Protein AF-A0A950Q880-F1 (afdb_monomer)

Structure (mmCIF, N/CA/C/O backbone):
data_AF-A0A950Q880-F1
#
_entry.id   AF-A0A950Q880-F1
#
loop_
_atom_site.group_PDB
_atom_site.id
_atom_site.type_symbol
_atom_site.label_atom_id
_atom_site.label_alt_id
_atom_site.label_comp_id
_atom_site.label_asym_id
_atom_site.label_entity_id
_atom_site.label_seq_id
_atom_site.pdbx_PDB_ins_code
_atom_site.Cartn_x
_atom_site.Cartn_y
_atom_site.Cartn_z
_atom_site.occupancy
_atom_site.B_iso_or_equiv
_atom_site.auth_seq_id
_atom_site.auth_comp_id
_atom_site.auth_asym_id
_atom_site.auth_atom_id
_atom_site.pdbx_PDB_model_num
ATOM 1 N N . MET A 1 1 ? 54.925 39.807 -44.497 1.00 33.50 1 MET A N 1
ATOM 2 C CA . MET A 1 1 ? 54.570 38.412 -44.827 1.00 33.50 1 MET A CA 1
ATOM 3 C C . MET A 1 1 ? 54.823 37.558 -43.593 1.00 33.50 1 MET A C 1
ATOM 5 O O . MET A 1 1 ? 55.892 37.687 -43.022 1.00 33.50 1 MET A O 1
ATOM 9 N N . ALA A 1 2 ? 53.816 36.762 -43.219 1.00 29.98 2 ALA A N 1
ATOM 10 C CA . ALA A 1 2 ? 53.802 35.645 -42.264 1.00 29.98 2 ALA A CA 1
ATOM 11 C C . ALA A 1 2 ? 54.231 35.891 -40.798 1.00 29.98 2 ALA A C 1
ATOM 13 O O . ALA A 1 2 ? 55.405 35.929 -40.452 1.00 29.98 2 ALA A O 1
ATOM 14 N N . SER A 1 3 ? 53.202 35.963 -39.947 1.00 27.09 3 SER A N 1
ATOM 15 C CA . SER A 1 3 ? 53.227 35.809 -38.490 1.00 27.09 3 SER A CA 1
ATOM 16 C C . SER A 1 3 ? 53.484 34.343 -38.111 1.00 27.09 3 SER A C 1
ATOM 18 O O . SER A 1 3 ? 52.875 33.454 -38.706 1.00 27.09 3 SER A O 1
ATOM 20 N N . LEU A 1 4 ? 54.334 34.085 -37.113 1.00 29.44 4 LEU A N 1
ATOM 21 C CA . LEU A 1 4 ? 54.548 32.757 -36.531 1.00 29.44 4 LEU A CA 1
ATOM 22 C C . LEU A 1 4 ? 53.675 32.631 -35.271 1.00 29.44 4 LEU A C 1
ATOM 24 O O . LEU A 1 4 ? 53.984 33.216 -34.236 1.00 29.44 4 LEU A O 1
ATOM 28 N N . ALA A 1 5 ? 52.564 31.902 -35.369 1.00 30.88 5 ALA A N 1
ATOM 29 C CA . ALA A 1 5 ? 51.734 31.516 -34.231 1.00 30.88 5 ALA A CA 1
ATOM 30 C C . ALA A 1 5 ? 52.036 30.052 -33.878 1.00 30.88 5 ALA A C 1
ATOM 32 O O . ALA A 1 5 ? 51.783 29.161 -34.687 1.00 30.88 5 ALA A O 1
ATOM 33 N N . MET A 1 6 ? 52.580 29.796 -32.686 1.00 30.44 6 MET A N 1
ATOM 34 C CA . MET A 1 6 ? 52.598 28.451 -32.106 1.00 30.44 6 MET A CA 1
ATOM 35 C C . MET A 1 6 ? 51.262 28.208 -31.401 1.00 30.44 6 MET A C 1
ATOM 37 O O . MET A 1 6 ? 50.927 28.894 -30.437 1.00 30.44 6 MET A O 1
ATOM 41 N N . LEU A 1 7 ? 50.504 27.232 -31.902 1.00 30.09 7 LEU A N 1
ATOM 42 C CA . LEU A 1 7 ? 49.333 26.671 -31.235 1.00 30.09 7 LEU A CA 1
ATOM 43 C C . LEU A 1 7 ? 49.776 25.925 -29.969 1.00 30.09 7 LEU A C 1
ATOM 45 O O . LEU A 1 7 ? 50.486 24.925 -30.052 1.00 30.09 7 LEU A O 1
ATOM 49 N N . ALA A 1 8 ? 49.297 26.372 -28.811 1.00 30.77 8 ALA A N 1
ATOM 50 C CA . ALA A 1 8 ? 49.243 25.555 -27.609 1.00 30.77 8 ALA A CA 1
ATOM 51 C C . ALA A 1 8 ? 47.995 24.662 -27.688 1.00 30.77 8 ALA A C 1
ATOM 53 O O . ALA A 1 8 ? 46.866 25.146 -27.637 1.00 30.77 8 ALA A O 1
ATOM 54 N N . THR A 1 9 ? 48.188 23.354 -27.840 1.00 31.50 9 THR A N 1
ATOM 55 C CA . THR A 1 9 ? 47.128 22.352 -27.685 1.00 31.50 9 THR A CA 1
ATOM 56 C C . THR A 1 9 ? 46.803 22.181 -26.204 1.00 31.50 9 THR A C 1
ATOM 58 O O . THR A 1 9 ? 47.554 21.549 -25.464 1.00 31.50 9 THR A O 1
ATOM 61 N N . SER A 1 10 ? 45.679 22.743 -25.768 1.00 30.80 10 SER A N 1
ATOM 62 C CA . SER A 1 10 ? 45.059 22.462 -24.475 1.00 30.80 10 SER A CA 1
ATOM 63 C C . SER A 1 10 ? 44.334 21.114 -24.530 1.00 30.80 10 SER A C 1
ATOM 65 O O . SER A 1 10 ? 43.259 20.981 -25.110 1.00 30.80 10 SER A O 1
ATOM 67 N N . VAL A 1 11 ? 44.928 20.096 -23.906 1.00 30.02 11 VAL A N 1
ATOM 68 C CA . VAL A 1 11 ? 44.233 18.851 -23.562 1.00 30.02 11 VAL A CA 1
ATOM 69 C C . VAL A 1 11 ? 43.330 19.159 -22.370 1.00 30.02 11 VAL A C 1
ATOM 71 O O . VAL A 1 11 ? 43.801 19.290 -21.242 1.00 30.02 11 VAL A O 1
ATOM 74 N N . VAL A 1 12 ? 42.030 19.318 -22.615 1.00 30.94 12 VAL A N 1
ATOM 75 C CA . VAL A 1 12 ? 41.029 19.341 -21.545 1.00 30.94 12 VAL A CA 1
ATOM 76 C C . VAL A 1 12 ? 40.849 17.900 -21.080 1.00 30.94 12 VAL A C 1
ATOM 78 O O . VAL A 1 12 ? 40.135 17.115 -21.699 1.00 30.94 12 VAL A O 1
ATOM 81 N N . ALA A 1 13 ? 41.541 17.536 -20.004 1.00 29.88 13 ALA A N 1
ATOM 82 C CA . ALA A 1 13 ? 41.207 16.346 -19.243 1.00 29.88 13 ALA A CA 1
ATOM 83 C C . ALA A 1 13 ? 39.831 16.582 -18.602 1.00 29.88 13 ALA A C 1
ATOM 85 O O . ALA A 1 13 ? 39.717 17.333 -17.635 1.00 29.88 13 ALA A O 1
ATOM 86 N N . LEU A 1 14 ? 38.777 15.972 -19.157 1.00 29.91 14 LEU A N 1
ATOM 87 C CA . LEU A 1 14 ? 37.541 15.768 -18.409 1.00 29.91 14 LEU A CA 1
ATOM 88 C C . LEU A 1 14 ? 37.867 14.777 -17.290 1.00 29.91 14 LEU A C 1
ATOM 90 O O . LEU A 1 14 ? 37.898 13.565 -17.498 1.00 29.91 14 LEU A O 1
ATOM 94 N N . SER A 1 15 ? 38.144 15.302 -16.104 1.00 29.17 15 SER A N 1
ATOM 95 C CA . SER A 1 15 ? 38.065 14.545 -14.867 1.00 29.17 15 SER A CA 1
ATOM 96 C C . SER A 1 15 ? 36.625 14.060 -14.716 1.00 29.17 15 SER A C 1
ATOM 98 O O . SER A 1 15 ? 35.725 14.822 -14.367 1.00 29.17 15 SER A O 1
ATOM 100 N N . ALA A 1 16 ? 36.405 12.780 -15.016 1.00 31.59 16 ALA A N 1
ATOM 101 C CA . ALA A 1 16 ? 35.236 12.065 -14.542 1.00 31.59 16 ALA A CA 1
ATOM 102 C C . ALA A 1 16 ? 35.237 12.190 -13.016 1.00 31.59 16 ALA A C 1
ATOM 104 O O . ALA A 1 16 ? 36.111 11.651 -12.336 1.00 31.59 16 ALA A O 1
ATOM 105 N N . ILE A 1 17 ? 34.305 12.977 -12.487 1.00 29.73 17 ILE A N 1
ATOM 106 C CA . ILE A 1 17 ? 34.037 13.008 -11.058 1.00 29.73 17 ILE A CA 1
ATOM 107 C C . ILE A 1 17 ? 33.374 11.669 -10.761 1.00 29.73 17 ILE A C 1
ATOM 109 O O . ILE A 1 17 ? 32.177 11.485 -10.973 1.00 29.73 17 ILE A O 1
ATOM 113 N N . SER A 1 18 ? 34.187 10.711 -10.331 1.00 28.36 18 SER A N 1
ATOM 114 C CA . SER A 1 18 ? 33.731 9.516 -9.644 1.00 28.36 18 SER A CA 1
ATOM 115 C C . SER A 1 18 ? 32.987 9.986 -8.398 1.00 28.36 18 SER A C 1
ATOM 117 O O . SER A 1 18 ? 33.604 10.336 -7.394 1.00 28.36 18 SER A O 1
ATOM 119 N N . ALA A 1 19 ? 31.660 10.053 -8.467 1.00 29.59 19 ALA A N 1
ATOM 120 C CA . ALA A 1 19 ? 30.832 10.203 -7.284 1.00 29.59 19 ALA A CA 1
ATOM 121 C C . ALA A 1 19 ? 30.863 8.872 -6.518 1.00 29.59 19 ALA A C 1
ATOM 123 O O . ALA A 1 19 ? 29.940 8.070 -6.592 1.00 29.59 19 ALA A O 1
ATOM 124 N N . SER A 1 20 ? 31.959 8.612 -5.806 1.00 34.09 20 SER A N 1
ATOM 125 C CA . SER A 1 20 ? 31.961 7.670 -4.694 1.00 34.09 20 SER A CA 1
ATOM 126 C C . SER A 1 20 ? 31.327 8.382 -3.501 1.00 34.09 20 SER A C 1
ATOM 128 O O . SER A 1 20 ? 32.024 8.954 -2.661 1.00 34.09 20 SER A O 1
ATOM 130 N N . ALA A 1 21 ? 29.999 8.411 -3.469 1.00 28.50 21 ALA A N 1
ATOM 131 C CA . ALA A 1 21 ? 29.265 8.666 -2.245 1.00 28.50 21 ALA A CA 1
ATOM 132 C C . ALA A 1 21 ? 28.783 7.308 -1.740 1.00 28.50 21 ALA A C 1
ATOM 134 O O . ALA A 1 21 ? 27.802 6.761 -2.235 1.00 28.50 21 ALA A O 1
ATOM 135 N N . ASP A 1 22 ? 29.519 6.772 -0.772 1.00 28.23 22 ASP A N 1
ATOM 136 C CA . ASP A 1 22 ? 29.051 5.742 0.148 1.00 28.23 22 ASP A CA 1
ATOM 137 C C . ASP A 1 22 ? 27.930 6.363 1.005 1.00 28.23 22 ASP A C 1
ATOM 139 O O . ASP A 1 22 ? 28.123 6.788 2.143 1.00 28.23 22 ASP A O 1
ATOM 143 N N . GLN A 1 23 ? 26.767 6.577 0.386 1.00 32.53 23 GLN A N 1
ATOM 144 C CA . GLN A 1 23 ? 25.517 6.716 1.109 1.00 32.53 23 GLN A CA 1
ATOM 145 C C . GLN A 1 23 ? 25.030 5.292 1.315 1.00 32.53 23 GLN A C 1
ATOM 147 O O . GLN A 1 23 ? 24.684 4.621 0.346 1.00 32.53 23 GLN A O 1
ATOM 152 N N . SER A 1 24 ? 25.012 4.828 2.565 1.00 36.72 24 SER A N 1
ATOM 153 C CA . SER A 1 24 ? 24.262 3.629 2.931 1.00 36.72 24 SER A CA 1
ATOM 154 C C . SER A 1 24 ? 22.872 3.755 2.303 1.00 36.72 24 SER A C 1
ATOM 156 O O . SER A 1 24 ? 22.123 4.651 2.703 1.00 36.72 24 SER A O 1
ATOM 158 N N . VAL A 1 25 ? 22.566 2.948 1.285 1.00 48.00 25 VAL A N 1
ATOM 159 C CA . VAL A 1 25 ? 21.279 2.987 0.584 1.00 48.00 25 VAL A CA 1
ATOM 160 C C . VAL A 1 25 ? 20.209 2.727 1.635 1.00 48.00 25 VAL A C 1
ATOM 162 O O . VAL A 1 25 ? 20.123 1.625 2.175 1.00 48.00 25 VAL A O 1
ATOM 165 N N . ARG A 1 26 ? 19.456 3.765 2.002 1.00 55.22 26 ARG A N 1
ATOM 166 C CA . ARG A 1 26 ? 18.330 3.610 2.916 1.00 55.22 26 ARG A CA 1
ATOM 167 C C . ARG A 1 26 ? 17.120 3.287 2.051 1.00 55.22 26 ARG A C 1
ATOM 169 O O . ARG A 1 26 ? 16.789 4.105 1.192 1.00 55.22 26 ARG A O 1
ATOM 176 N N . PRO A 1 27 ? 16.523 2.097 2.201 1.00 58.88 27 PRO A N 1
ATOM 177 C CA . PRO A 1 27 ? 15.243 1.833 1.577 1.00 58.88 27 PRO A CA 1
ATOM 178 C C . PRO A 1 27 ? 14.214 2.789 2.171 1.00 58.88 27 PRO A C 1
ATOM 180 O O . PRO A 1 27 ? 14.275 3.093 3.363 1.00 58.88 27 PRO A O 1
ATOM 183 N N . ILE A 1 28 ? 13.333 3.298 1.324 1.00 69.06 28 ILE A N 1
ATOM 184 C CA . ILE A 1 28 ? 12.254 4.197 1.715 1.00 69.06 28 ILE A CA 1
ATOM 185 C C . ILE A 1 28 ? 10.983 3.658 1.062 1.00 69.06 28 ILE A C 1
ATOM 187 O O . ILE A 1 28 ? 10.969 3.349 -0.134 1.00 69.06 28 ILE A O 1
ATOM 191 N N . LEU A 1 29 ? 9.922 3.514 1.839 1.00 71.44 29 LEU A N 1
ATOM 192 C CA . LEU A 1 29 ? 8.565 3.504 1.311 1.00 71.44 29 LEU A CA 1
ATOM 193 C C . LEU A 1 29 ? 8.108 4.961 1.429 1.00 71.44 29 LEU A C 1
ATOM 195 O O . LEU A 1 29 ? 8.235 5.577 2.484 1.00 71.44 29 LEU A O 1
ATOM 199 N N . ASP A 1 30 ? 7.882 5.603 0.279 1.00 57.97 30 ASP A N 1
ATOM 200 C CA . ASP A 1 30 ? 7.928 7.070 0.200 1.00 57.97 30 ASP A CA 1
ATOM 201 C C . ASP A 1 30 ? 6.534 7.671 0.067 1.00 57.97 30 ASP A C 1
ATOM 203 O O . ASP A 1 30 ? 5.663 7.166 -0.643 1.00 57.97 30 ASP A O 1
ATOM 207 N N . LYS A 1 31 ? 6.373 8.846 0.669 1.00 53.12 31 LYS A N 1
ATOM 208 C CA . LYS A 1 31 ? 5.207 9.708 0.478 1.00 53.12 31 LYS A CA 1
ATOM 209 C C . LYS A 1 31 ? 5.536 10.721 -0.594 1.00 53.12 31 LYS A C 1
ATOM 211 O O . LYS A 1 31 ? 6.644 11.242 -0.657 1.00 53.12 31 LYS A O 1
ATOM 216 N N . PHE A 1 32 ? 4.552 11.129 -1.388 1.00 44.88 32 PHE A N 1
ATOM 217 C CA . PHE A 1 32 ? 4.761 12.274 -2.274 1.00 44.88 32 PHE A CA 1
ATOM 218 C C . PHE A 1 32 ? 5.088 13.545 -1.476 1.00 44.88 32 PHE A C 1
ATOM 220 O O . PHE A 1 32 ? 4.225 14.031 -0.734 1.00 44.88 32 PHE A O 1
ATOM 227 N N . PRO A 1 33 ? 6.255 14.184 -1.695 1.00 37.31 33 PRO A N 1
ATOM 228 C CA . PRO A 1 33 ? 6.519 15.511 -1.166 1.00 37.31 33 PRO A CA 1
ATOM 229 C C . PRO A 1 33 ? 5.758 16.547 -2.007 1.00 37.31 33 PRO A C 1
ATOM 231 O O . PRO A 1 33 ? 6.312 17.218 -2.873 1.00 37.31 33 PRO A O 1
ATOM 234 N N . GLY A 1 34 ? 4.459 16.687 -1.746 1.00 43.25 34 GLY A N 1
ATOM 235 C CA . GLY A 1 34 ? 3.630 17.764 -2.282 1.00 43.25 34 GLY A CA 1
ATOM 236 C C . GLY A 1 34 ? 3.350 17.725 -3.793 1.00 43.25 34 GLY A C 1
ATOM 237 O O . GLY A 1 34 ? 3.851 16.899 -4.552 1.00 43.25 34 GLY A O 1
ATOM 238 N N . ARG A 1 35 ? 2.478 18.650 -4.217 1.00 45.75 35 ARG A N 1
ATOM 239 C CA . ARG A 1 35 ? 1.900 18.698 -5.568 1.00 45.75 35 ARG A CA 1
ATOM 240 C C . ARG A 1 35 ? 2.951 18.998 -6.651 1.00 45.75 35 ARG A C 1
ATOM 242 O O . ARG A 1 35 ? 3.417 20.131 -6.752 1.00 45.75 35 ARG A O 1
ATOM 249 N N . THR A 1 36 ? 3.268 18.043 -7.521 1.00 47.44 36 THR A N 1
ATOM 250 C CA . THR A 1 36 ? 4.085 18.252 -8.726 1.00 47.44 36 THR A CA 1
ATOM 251 C C . THR A 1 36 ? 3.291 18.953 -9.841 1.00 47.44 36 THR A C 1
ATOM 253 O O . THR A 1 36 ? 2.058 18.967 -9.867 1.00 47.44 36 THR A O 1
ATOM 256 N N . ALA A 1 37 ? 3.990 19.520 -10.832 1.00 41.19 37 ALA A N 1
ATOM 257 C CA . ALA A 1 37 ? 3.351 20.106 -12.016 1.00 41.19 37 ALA A CA 1
ATOM 258 C C . ALA A 1 37 ? 2.559 19.071 -12.847 1.00 41.19 37 ALA A C 1
ATOM 260 O O . ALA A 1 37 ? 1.559 19.423 -13.476 1.00 41.19 37 ALA A O 1
ATOM 261 N N . ALA A 1 38 ?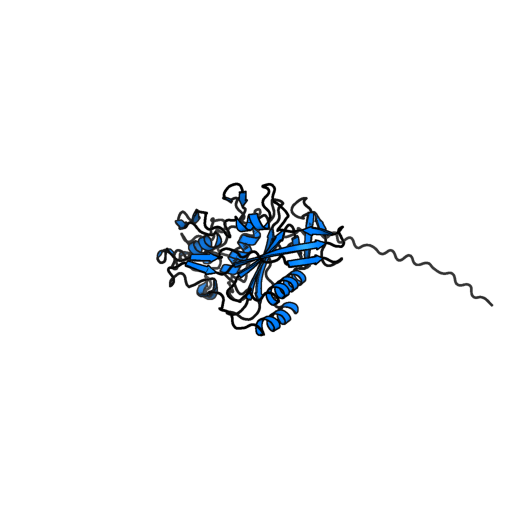 2.970 17.798 -12.816 1.00 44.56 38 ALA A N 1
ATOM 262 C CA . ALA A 1 38 ? 2.244 16.694 -13.440 1.00 44.56 38 ALA A CA 1
ATOM 263 C C . ALA A 1 38 ? 0.914 16.411 -12.717 1.00 44.56 38 ALA A C 1
ATOM 265 O O . ALA A 1 38 ? -0.110 16.217 -13.369 1.00 44.56 38 ALA A 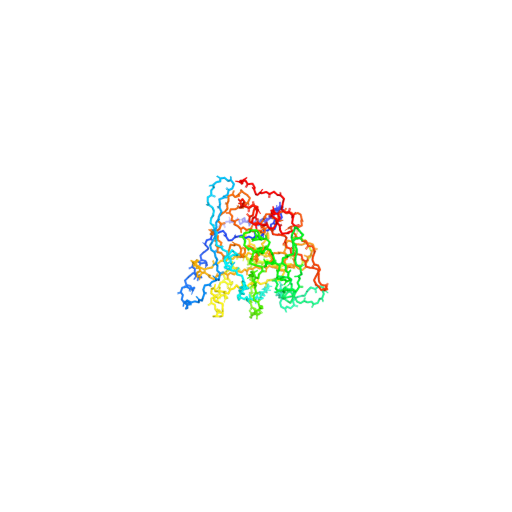O 1
ATOM 266 N N . GLN A 1 39 ? 0.890 16.518 -11.386 1.00 49.22 39 GLN A N 1
ATOM 267 C CA . GLN A 1 39 ? -0.327 16.372 -10.578 1.00 49.22 39 GLN A CA 1
ATOM 268 C C . GLN A 1 39 ? -1.325 17.514 -10.827 1.00 49.22 39 GLN A C 1
ATOM 270 O O . GLN A 1 39 ? -2.523 17.277 -10.957 1.00 49.22 39 GLN A O 1
ATOM 275 N N . ALA A 1 40 ? -0.844 18.744 -11.038 1.00 47.34 40 ALA A N 1
ATOM 276 C CA . ALA A 1 40 ? -1.700 19.860 -11.456 1.00 47.34 40 ALA A CA 1
ATOM 277 C C . ALA A 1 40 ? -2.331 19.659 -12.854 1.00 47.34 40 ALA A C 1
ATOM 279 O O . ALA A 1 40 ? -3.390 20.224 -13.145 1.00 47.34 40 ALA A O 1
ATOM 280 N N . ALA A 1 41 ? -1.694 18.874 -13.731 1.00 43.84 41 ALA A N 1
ATOM 281 C CA . ALA A 1 41 ? -2.246 18.492 -15.029 1.00 43.84 41 ALA A CA 1
ATOM 282 C C . ALA A 1 41 ? -3.240 17.319 -14.910 1.00 43.84 41 ALA A C 1
ATOM 284 O O . ALA A 1 41 ? -4.304 17.374 -15.528 1.00 43.84 41 ALA A O 1
ATOM 285 N N . ALA A 1 42 ? -2.952 16.322 -14.067 1.00 43.81 42 ALA A N 1
ATOM 286 C CA . ALA A 1 42 ? -3.862 15.215 -13.758 1.00 43.81 42 ALA A CA 1
ATOM 287 C C . ALA A 1 42 ? -5.174 15.706 -13.110 1.00 43.81 42 ALA A C 1
ATOM 289 O O . ALA A 1 42 ? -6.256 15.328 -13.559 1.00 43.81 42 ALA A O 1
ATOM 290 N N . ASP A 1 43 ? -5.104 16.661 -12.172 1.00 48.31 43 ASP A N 1
ATOM 291 C CA . ASP A 1 43 ? -6.272 17.314 -11.552 1.00 48.31 43 ASP A CA 1
ATOM 292 C C . ASP A 1 43 ? -7.217 17.958 -12.592 1.00 48.31 43 ASP A C 1
ATOM 294 O O . ASP A 1 43 ? -8.441 17.988 -12.415 1.00 48.31 43 ASP A O 1
ATOM 298 N N . LYS A 1 44 ? -6.671 18.472 -13.706 1.00 47.09 44 LYS A N 1
ATOM 299 C CA . LYS A 1 44 ? -7.473 19.031 -14.811 1.00 47.09 44 LYS A CA 1
ATOM 300 C C . LYS A 1 44 ? -8.167 17.945 -15.634 1.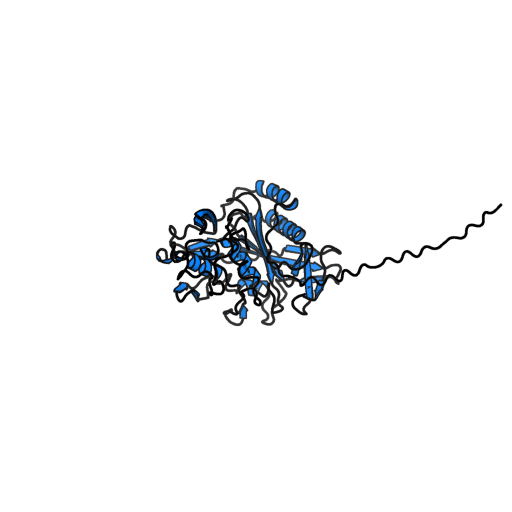00 47.09 44 LYS A C 1
ATOM 302 O O . LYS A 1 44 ? -9.274 18.186 -16.108 1.00 47.09 44 LYS A O 1
ATOM 307 N N . ILE A 1 45 ? -7.545 16.776 -15.789 1.00 47.09 45 ILE A N 1
ATOM 308 C CA . ILE A 1 45 ? -8.109 15.627 -16.514 1.00 47.09 45 ILE A CA 1
ATOM 309 C C . ILE A 1 45 ? -9.219 14.962 -15.681 1.00 47.09 45 ILE A C 1
ATOM 311 O O . ILE A 1 45 ? -10.281 14.651 -16.220 1.00 47.09 45 ILE A O 1
ATOM 315 N N . VAL A 1 46 ? -9.033 14.830 -14.361 1.00 45.88 46 VAL A N 1
ATOM 316 C CA . VAL A 1 46 ? -10.043 14.278 -13.435 1.00 45.88 46 VAL A CA 1
ATOM 317 C C . VAL A 1 46 ? -11.314 15.139 -13.403 1.00 45.88 46 VAL A C 1
ATOM 319 O O . VAL A 1 46 ? -12.419 14.598 -13.431 1.00 45.88 46 VAL A O 1
ATOM 322 N N . LYS A 1 47 ? -11.194 16.475 -13.474 1.00 43.22 47 LYS A N 1
ATOM 323 C CA . LYS A 1 47 ? -12.348 17.398 -13.569 1.00 43.22 47 LYS A CA 1
ATOM 324 C C . LYS A 1 47 ? -13.236 17.203 -14.809 1.00 43.22 47 LYS A C 1
ATOM 326 O O . LYS A 1 47 ? -14.357 17.703 -14.812 1.00 43.22 47 LYS A O 1
ATOM 331 N N . ALA A 1 48 ? -12.766 16.510 -15.849 1.00 41.97 48 ALA A N 1
ATOM 332 C CA . ALA A 1 48 ? -13.530 16.264 -17.075 1.00 41.97 48 ALA A CA 1
ATOM 333 C C . ALA A 1 48 ? -14.335 14.946 -17.056 1.00 41.97 48 ALA A C 1
ATOM 335 O O . ALA A 1 48 ? -15.062 14.659 -18.010 1.00 41.97 48 ALA A O 1
ATOM 336 N N . ARG A 1 49 ? -14.219 14.132 -15.997 1.00 50.66 49 ARG A N 1
ATOM 337 C CA . ARG A 1 49 ? -14.929 12.850 -15.871 1.00 50.66 49 ARG A CA 1
ATOM 338 C C . ARG A 1 49 ? -16.319 13.041 -15.252 1.00 50.66 49 ARG A C 1
ATOM 340 O O . ARG A 1 49 ? -16.529 13.931 -14.431 1.00 50.66 49 ARG A O 1
ATOM 347 N N . LYS A 1 50 ? -17.287 12.199 -15.645 1.00 39.75 50 LYS A N 1
ATOM 348 C CA . LYS A 1 50 ? -18.594 12.103 -14.961 1.00 39.75 50 LYS A CA 1
ATOM 349 C C . LYS A 1 50 ? -18.355 11.851 -13.462 1.00 39.75 50 LYS A C 1
ATOM 351 O O . LYS A 1 50 ? -17.422 11.110 -13.157 1.00 39.75 50 LYS A O 1
ATOM 356 N N . PRO A 1 51 ? -19.178 12.392 -12.543 1.00 46.62 51 PRO A N 1
ATOM 357 C CA . PRO A 1 51 ? -19.060 12.057 -11.129 1.00 46.62 51 PRO A CA 1
ATOM 358 C C . PRO A 1 51 ? -19.324 10.555 -10.956 1.00 46.62 51 PRO A C 1
ATOM 360 O O . PRO A 1 51 ? -20.464 10.103 -11.050 1.00 46.62 51 PRO A O 1
ATOM 363 N N . GLY A 1 52 ? -18.251 9.780 -10.793 1.00 55.09 52 GLY A N 1
ATOM 364 C CA . GLY A 1 52 ? -18.331 8.403 -10.320 1.00 55.09 52 GLY A CA 1
ATOM 365 C C . GLY A 1 52 ? -18.774 8.381 -8.859 1.00 55.09 52 GLY A C 1
ATOM 366 O O . GLY A 1 52 ? -18.792 9.422 -8.194 1.00 55.09 52 GLY A O 1
ATOM 367 N N . ALA A 1 53 ? -19.141 7.203 -8.354 1.00 72.19 53 ALA A N 1
ATOM 368 C CA . ALA A 1 53 ? -19.276 7.036 -6.914 1.00 72.19 53 ALA A CA 1
ATOM 369 C C . ALA A 1 53 ? -17.934 7.389 -6.244 1.00 72.19 53 ALA A C 1
ATOM 371 O O . ALA A 1 53 ? -16.868 7.198 -6.826 1.00 72.19 53 ALA A O 1
ATOM 372 N N . ALA A 1 54 ? -17.995 7.987 -5.057 1.00 84.50 54 ALA A N 1
ATOM 373 C CA . ALA A 1 54 ? -16.805 8.270 -4.266 1.00 84.50 54 ALA A CA 1
ATOM 374 C C . ALA A 1 54 ? -16.332 6.992 -3.564 1.00 84.50 54 ALA A C 1
ATOM 376 O O . ALA A 1 54 ? -17.154 6.128 -3.243 1.00 84.50 54 ALA A O 1
ATOM 377 N N . LEU A 1 55 ? -15.033 6.912 -3.268 1.00 91.88 55 LEU A N 1
ATOM 378 C CA . LEU A 1 55 ? -14.485 5.876 -2.398 1.00 91.88 55 LEU A CA 1
ATOM 379 C C . LEU A 1 55 ? -15.285 5.812 -1.094 1.00 91.88 55 LEU A C 1
ATOM 381 O O . LEU A 1 55 ? -15.512 6.834 -0.436 1.00 91.88 55 LEU A O 1
ATOM 385 N N . SER A 1 56 ? -15.719 4.604 -0.721 1.00 93.38 56 SER A N 1
ATOM 386 C CA . SER A 1 56 ? -16.359 4.394 0.575 1.00 93.38 56 SER A CA 1
ATOM 387 C C . SER A 1 56 ? -15.365 4.790 1.653 1.00 93.38 56 SER A C 1
ATOM 389 O O . SER A 1 56 ? -14.324 4.153 1.784 1.00 93.38 56 SER A O 1
ATOM 391 N N . THR A 1 57 ? -15.698 5.819 2.420 1.00 95.00 57 THR A N 1
ATOM 392 C CA . THR A 1 57 ? -14.857 6.328 3.499 1.00 95.00 57 THR A CA 1
ATOM 393 C C . THR A 1 57 ? -15.696 6.722 4.705 1.00 95.00 57 THR A C 1
ATOM 395 O O . THR A 1 57 ? -16.900 6.986 4.599 1.00 95.00 57 THR A O 1
ATOM 398 N N . TRP A 1 58 ? -15.055 6.792 5.866 1.00 95.31 58 TRP A N 1
ATOM 399 C CA . TRP A 1 58 ? -15.661 7.285 7.093 1.00 95.31 58 TRP A CA 1
ATOM 400 C C . TRP A 1 58 ? -14.728 8.259 7.802 1.00 95.31 58 TRP A C 1
ATOM 402 O O . TRP A 1 58 ? -13.509 8.158 7.711 1.00 95.31 58 TRP A O 1
ATOM 412 N N . ASN A 1 59 ? -15.327 9.221 8.502 1.00 96.00 59 ASN A N 1
ATOM 413 C CA . ASN A 1 59 ? -14.593 10.199 9.291 1.00 96.00 59 ASN A CA 1
ATOM 414 C C . ASN A 1 59 ? -14.623 9.790 10.759 1.00 96.00 59 ASN A C 1
ATOM 416 O O . ASN A 1 59 ? -15.692 9.489 11.305 1.00 96.00 59 ASN A O 1
ATOM 420 N N . GLY A 1 60 ? -13.467 9.853 11.401 1.00 96.19 60 GLY A N 1
ATOM 421 C CA . GLY A 1 60 ? -13.321 9.632 12.827 1.00 96.19 60 GLY A CA 1
ATOM 422 C C . GLY A 1 60 ? -12.364 10.632 13.454 1.00 96.19 60 GLY A C 1
ATOM 423 O O . GLY A 1 60 ? -11.915 11.599 12.838 1.00 96.19 60 GLY A O 1
ATOM 424 N N . GLY A 1 61 ? -12.091 10.423 14.734 1.00 96.94 61 GLY A N 1
ATOM 425 C CA . GLY A 1 61 ? -11.144 11.247 15.456 1.00 96.94 61 GLY A CA 1
ATOM 426 C C . GLY A 1 61 ? -10.962 10.802 16.894 1.00 96.94 61 GLY A C 1
ATOM 427 O O . GLY A 1 61 ? -11.800 10.102 17.469 1.00 96.94 61 GLY A O 1
ATOM 428 N N . PHE A 1 62 ? -9.849 11.222 17.472 1.00 96.94 62 PHE A N 1
ATOM 429 C CA . PHE A 1 62 ? -9.483 10.950 18.851 1.00 96.94 62 PHE A CA 1
ATOM 430 C C . PHE A 1 62 ? -8.780 12.162 19.455 1.00 96.94 62 PHE A C 1
ATOM 432 O O . PHE A 1 62 ? -8.292 13.042 18.752 1.00 96.94 62 PHE A O 1
ATOM 439 N N . LYS A 1 63 ? -8.743 12.221 20.783 1.00 97.56 63 LYS A N 1
ATOM 440 C CA . LYS A 1 63 ? -7.855 13.133 21.496 1.00 97.56 63 LYS A CA 1
ATOM 441 C C . LYS A 1 63 ? -6.554 12.381 21.747 1.00 97.56 63 LYS A C 1
ATOM 443 O O . LYS A 1 63 ? -6.604 11.310 22.351 1.00 97.56 63 LYS A O 1
ATOM 448 N N . ASP A 1 64 ? -5.458 12.913 21.227 1.00 96.31 64 ASP A N 1
ATOM 449 C CA . ASP A 1 64 ? -4.124 12.339 21.371 1.00 96.31 64 ASP A CA 1
ATOM 450 C C . ASP A 1 64 ? -3.604 12.500 22.813 1.00 96.31 64 ASP A C 1
ATOM 452 O O . ASP A 1 64 ? -4.272 13.107 23.663 1.00 96.31 64 ASP A O 1
ATOM 456 N N . LEU A 1 65 ? -2.437 11.936 23.121 1.00 95.88 65 LEU A N 1
ATOM 457 C CA . LEU A 1 65 ? -1.909 11.929 24.491 1.00 95.88 65 LEU A CA 1
ATOM 458 C C . LEU A 1 65 ? -1.491 13.323 24.991 1.00 95.88 65 LEU A C 1
ATOM 460 O O . LEU A 1 65 ? -1.522 13.580 26.196 1.00 95.88 65 LEU A O 1
ATOM 464 N N . ASN A 1 66 ? -1.243 14.260 24.074 1.00 95.81 66 ASN A N 1
ATOM 465 C CA . ASN A 1 66 ? -1.018 15.677 24.370 1.00 95.81 66 ASN A CA 1
ATOM 466 C C . ASN A 1 66 ? -2.321 16.480 24.513 1.00 95.81 66 ASN A C 1
ATOM 468 O O . ASN A 1 66 ? -2.299 17.697 24.713 1.00 95.81 66 ASN A O 1
ATOM 472 N N . GLY A 1 67 ? -3.479 15.833 24.386 1.00 96.19 67 GLY A N 1
ATOM 473 C CA . GLY A 1 67 ? -4.777 16.484 24.479 1.00 96.19 67 GLY A CA 1
ATOM 474 C C . GLY A 1 67 ? -5.230 17.190 23.196 1.00 96.19 67 GLY A C 1
ATOM 475 O O . GLY A 1 67 ? -6.259 17.878 23.237 1.00 96.19 67 GLY A O 1
ATOM 476 N N . THR A 1 68 ? -4.535 17.013 22.072 1.00 96.88 68 THR A N 1
ATOM 477 C CA . THR A 1 68 ? -4.900 17.583 20.767 1.00 96.88 68 THR A CA 1
ATOM 478 C C . THR A 1 68 ? -5.944 16.709 20.084 1.00 96.88 68 THR A C 1
ATOM 480 O O . THR A 1 68 ? -5.825 15.488 20.044 1.00 96.88 68 THR A O 1
ATOM 483 N N . ASN A 1 69 ? -6.992 17.323 1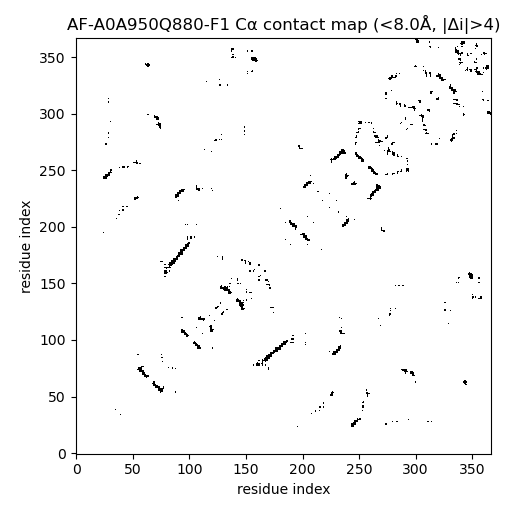9.533 1.00 97.25 69 ASN A N 1
ATOM 484 C CA . ASN A 1 69 ? -7.971 16.585 18.740 1.00 97.25 69 ASN A CA 1
ATOM 485 C C . ASN A 1 69 ? -7.372 16.269 17.364 1.00 97.25 69 ASN A C 1
ATOM 487 O O . ASN A 1 69 ? -7.004 17.180 16.625 1.00 97.25 69 ASN A O 1
ATOM 491 N N . ARG A 1 70 ? -7.313 14.984 17.028 1.00 96.25 70 ARG A N 1
ATOM 492 C CA . ARG A 1 70 ? -6.919 14.451 15.725 1.00 96.25 70 ARG A CA 1
ATOM 493 C C . ARG A 1 70 ? -8.159 13.944 15.013 1.00 96.25 70 ARG A C 1
ATOM 495 O O . ARG A 1 70 ? -8.998 13.282 15.624 1.00 96.25 70 ARG A O 1
ATOM 502 N N . THR A 1 71 ? -8.279 14.268 13.739 1.00 96.81 71 THR A N 1
ATOM 503 C CA . THR A 1 71 ? -9.329 13.759 12.856 1.00 96.81 71 THR A CA 1
ATOM 504 C C . THR A 1 71 ? -8.692 12.903 11.785 1.00 96.81 71 THR A C 1
ATOM 506 O O . THR A 1 71 ? -7.550 13.156 11.410 1.00 96.81 71 THR A O 1
ATOM 509 N N . PHE A 1 72 ? -9.436 11.927 11.286 1.00 95.88 72 PHE A N 1
ATOM 510 C CA . PHE A 1 72 ? -8.988 11.098 10.182 1.00 95.88 72 PHE A CA 1
ATOM 511 C C . PHE A 1 72 ? -10.145 10.757 9.243 1.00 95.88 72 PHE A C 1
ATOM 513 O O . PHE A 1 72 ? -11.313 10.752 9.651 1.00 95.88 72 PHE A O 1
ATOM 520 N N . VAL A 1 73 ? -9.795 10.425 8.006 1.00 95.06 73 VAL A N 1
ATOM 521 C CA . VAL A 1 73 ? -10.650 9.766 7.020 1.00 95.06 73 VAL A CA 1
ATOM 522 C C . VAL A 1 73 ? -10.032 8.421 6.655 1.00 95.06 73 VAL A C 1
ATOM 524 O O . VAL A 1 73 ? -8.860 8.364 6.327 1.00 95.06 73 VAL A O 1
ATOM 527 N N . MET A 1 74 ? -10.807 7.344 6.708 1.00 97.12 74 MET A N 1
ATOM 528 C CA . MET A 1 74 ? -10.334 5.986 6.406 1.00 97.12 74 MET A CA 1
ATOM 529 C C . MET A 1 74 ? -11.248 5.310 5.398 1.00 97.12 74 MET A C 1
ATOM 531 O O . MET A 1 74 ? -12.418 5.687 5.271 1.00 97.12 74 MET A O 1
ATOM 535 N N . VAL A 1 75 ? -10.740 4.292 4.711 1.00 97.44 75 VAL A N 1
ATOM 536 C CA . VAL A 1 75 ? -11.515 3.485 3.764 1.00 97.44 75 VAL A CA 1
ATOM 537 C C . VAL A 1 75 ? -12.543 2.613 4.499 1.00 97.44 75 VAL A C 1
ATOM 539 O O . VAL A 1 75 ? -12.311 2.084 5.584 1.00 97.44 75 VAL A O 1
ATOM 542 N N . GLY A 1 76 ? -13.719 2.459 3.892 1.00 96.75 76 GLY A N 1
ATOM 543 C CA . GLY A 1 76 ? -14.845 1.693 4.421 1.00 96.75 76 GLY A CA 1
ATOM 544 C C . GLY A 1 76 ? -15.843 2.521 5.242 1.00 96.75 76 GLY A C 1
ATOM 545 O O . GLY A 1 76 ? -15.815 3.750 5.214 1.00 96.75 76 GLY A O 1
ATOM 546 N N . PRO A 1 77 ? -16.806 1.866 5.909 1.00 96.31 77 PRO A N 1
ATOM 547 C CA . PRO A 1 77 ? -17.770 2.511 6.794 1.00 96.31 77 PRO A CA 1
ATOM 548 C C . PRO A 1 77 ? -17.276 2.543 8.249 1.00 96.31 77 PRO A C 1
ATOM 550 O O . PRO A 1 77 ? -16.389 1.796 8.633 1.00 96.31 77 PRO A O 1
ATOM 553 N N . ASP A 1 78 ? -17.920 3.343 9.100 1.00 98.00 78 ASP A N 1
ATOM 554 C CA . ASP A 1 78 ? -17.604 3.413 10.535 1.00 98.00 78 ASP A CA 1
ATOM 555 C C . ASP A 1 78 ? -17.801 2.038 11.234 1.00 98.00 78 ASP A C 1
ATOM 557 O O . ASP A 1 78 ? -18.933 1.526 11.266 1.00 98.00 78 ASP A O 1
ATOM 561 N N . PRO A 1 79 ? -16.751 1.447 11.849 1.00 97.88 79 PRO A N 1
ATOM 562 C CA . PRO A 1 79 ? -16.820 0.128 12.481 1.00 97.88 79 PRO A CA 1
ATOM 563 C C . PRO A 1 79 ? -17.757 0.039 13.688 1.00 97.88 79 PRO A C 1
ATOM 565 O O . PRO A 1 79 ? -18.165 -1.061 14.067 1.00 97.88 79 PRO A O 1
ATOM 568 N N . ALA A 1 80 ? -18.134 1.161 14.305 1.00 97.69 80 ALA A N 1
ATOM 569 C CA . ALA A 1 80 ? -19.125 1.196 15.378 1.00 97.69 80 ALA A CA 1
ATOM 570 C C . ALA A 1 80 ? -20.571 1.223 14.856 1.00 97.69 80 ALA A C 1
ATOM 572 O O . ALA A 1 80 ? -21.489 0.871 15.602 1.00 97.69 80 ALA A O 1
ATOM 573 N N . LYS A 1 81 ? -20.787 1.595 13.587 1.00 97.56 81 LYS A N 1
ATOM 574 C CA . LYS A 1 81 ? -22.124 1.756 12.983 1.00 97.56 81 LYS A CA 1
ATOM 575 C C . LYS A 1 81 ? -22.456 0.720 11.910 1.00 97.56 81 LYS A C 1
ATOM 577 O O . LYS A 1 81 ? -23.628 0.555 11.585 1.00 97.56 81 LYS A O 1
ATOM 582 N N . ASN A 1 82 ? -21.458 0.029 11.368 1.00 95.69 82 ASN A N 1
ATOM 583 C CA . ASN A 1 82 ? -21.632 -0.960 10.312 1.00 95.69 82 ASN A CA 1
ATOM 584 C C . ASN A 1 82 ? -21.363 -2.386 10.814 1.00 95.69 82 ASN A C 1
ATOM 586 O O . ASN A 1 82 ? -20.368 -2.631 11.486 1.00 95.69 82 ASN A O 1
ATOM 590 N N . ASN A 1 83 ? -22.222 -3.334 10.433 1.00 96.38 83 ASN A N 1
ATOM 591 C CA . ASN A 1 83 ? -22.096 -4.761 10.757 1.00 96.38 83 ASN A CA 1
ATOM 592 C C . ASN A 1 83 ? -22.267 -5.632 9.499 1.00 96.38 83 ASN A C 1
ATOM 594 O O . ASN A 1 83 ? -22.961 -6.648 9.516 1.00 96.38 83 ASN A O 1
ATOM 598 N N . SER A 1 84 ? -21.676 -5.200 8.387 1.00 94.25 84 SER A N 1
ATOM 599 C CA . SER A 1 84 ? -21.644 -5.943 7.124 1.00 94.25 84 SER A CA 1
ATOM 600 C C . SER A 1 84 ? -20.318 -5.753 6.395 1.00 94.25 84 SER A C 1
ATOM 602 O O . SER A 1 84 ? -19.550 -4.839 6.694 1.00 94.25 84 SER A O 1
ATOM 604 N N . THR A 1 85 ? -20.055 -6.599 5.406 1.00 95.75 85 THR A N 1
ATOM 605 C CA . THR A 1 85 ? -18.895 -6.456 4.527 1.00 95.75 85 THR A CA 1
ATOM 606 C C . THR A 1 85 ? -19.080 -5.294 3.558 1.00 95.75 85 THR A C 1
ATOM 608 O O . THR A 1 85 ? -20.103 -5.197 2.886 1.00 95.75 85 THR A O 1
ATOM 611 N N . THR A 1 86 ? -18.063 -4.445 3.467 1.00 96.06 86 THR A N 1
ATOM 612 C CA . THR A 1 86 ? -17.860 -3.483 2.383 1.00 96.06 86 THR A CA 1
ATOM 613 C C . THR A 1 86 ? -16.753 -4.013 1.487 1.00 96.06 86 THR A C 1
ATOM 615 O O . THR A 1 86 ? -15.702 -4.429 1.972 1.00 96.06 86 THR A O 1
ATOM 618 N N . THR A 1 87 ? -17.001 -4.023 0.182 1.00 96.44 87 THR A N 1
ATOM 619 C CA . THR A 1 87 ? -16.032 -4.463 -0.820 1.00 96.44 87 THR A CA 1
ATOM 620 C C . THR A 1 87 ? -15.627 -3.268 -1.661 1.00 96.44 87 THR A C 1
ATOM 622 O O . THR A 1 87 ? -16.489 -2.636 -2.268 1.00 96.44 87 THR A O 1
ATOM 625 N N . ILE A 1 88 ? -14.332 -2.969 -1.693 1.00 95.81 88 ILE A N 1
ATOM 626 C CA . ILE A 1 88 ? -13.777 -1.907 -2.529 1.00 95.81 88 ILE A CA 1
ATOM 627 C C . ILE A 1 88 ? -13.406 -2.506 -3.890 1.00 95.81 88 ILE A C 1
ATOM 629 O O . ILE A 1 88 ? -12.645 -3.478 -3.919 1.00 95.81 88 ILE A O 1
ATOM 633 N N . PRO A 1 89 ? -13.938 -1.991 -5.013 1.00 95.31 89 PRO A N 1
ATOM 634 C CA . PRO A 1 89 ? -13.485 -2.387 -6.340 1.00 95.31 89 PRO A CA 1
ATOM 635 C C . PRO A 1 89 ? -11.964 -2.265 -6.460 1.00 95.31 89 PRO A C 1
ATOM 637 O O . PRO A 1 89 ? -11.377 -1.279 -6.014 1.00 95.31 89 PRO A O 1
ATOM 640 N N . PHE A 1 90 ? -11.335 -3.289 -7.035 1.00 96.38 90 PHE A N 1
ATOM 641 C CA . PHE A 1 90 ? -9.885 -3.415 -7.062 1.00 96.38 90 PHE A CA 1
ATOM 642 C C . PHE A 1 90 ? -9.400 -3.768 -8.468 1.00 96.38 90 PHE A C 1
ATOM 644 O O . PHE A 1 90 ? -9.836 -4.761 -9.059 1.00 96.38 90 PHE A O 1
ATOM 651 N N . GLU A 1 91 ? -8.495 -2.954 -8.999 1.00 97.81 91 GLU A N 1
ATOM 652 C CA . GLU A 1 91 ? -7.853 -3.164 -10.294 1.00 97.81 91 GLU A CA 1
ATOM 653 C C . GLU A 1 91 ? -6.337 -3.278 -10.112 1.00 97.81 91 GLU A C 1
ATOM 655 O O . GLU A 1 91 ? -5.730 -2.522 -9.355 1.00 97.81 91 GLU A O 1
ATOM 660 N N . VAL A 1 92 ? -5.717 -4.220 -10.822 1.00 98.62 92 VAL A N 1
ATOM 661 C CA . VAL A 1 92 ? -4.267 -4.449 -10.784 1.00 98.62 92 VAL A CA 1
ATOM 662 C C . VAL A 1 92 ? -3.693 -4.180 -12.162 1.00 98.62 92 VAL A C 1
ATOM 664 O O . VAL A 1 92 ? -4.132 -4.780 -13.142 1.00 98.62 92 VAL A O 1
ATOM 667 N N . VAL A 1 93 ? -2.696 -3.303 -12.240 1.00 98.81 93 VAL A N 1
ATOM 668 C CA . VAL A 1 93 ? -2.037 -2.927 -13.493 1.00 98.81 93 VAL A CA 1
ATOM 669 C C . VAL A 1 93 ? -0.588 -3.414 -13.466 1.00 98.81 93 VAL A C 1
ATOM 671 O O . VAL A 1 93 ? 0.235 -2.860 -12.731 1.00 98.81 93 VAL A O 1
ATOM 674 N N . PRO A 1 94 ? -0.227 -4.418 -14.279 1.00 98.75 94 PRO A N 1
ATOM 675 C CA . PRO A 1 94 ? 1.169 -4.782 -14.472 1.00 98.75 94 PRO A CA 1
ATOM 676 C C . PRO A 1 94 ? 1.917 -3.647 -15.183 1.00 98.75 94 PRO A C 1
ATOM 678 O O . PRO A 1 94 ? 1.472 -3.157 -16.222 1.00 98.75 94 PRO A O 1
ATOM 681 N N . VAL A 1 95 ? 3.070 -3.238 -14.663 1.00 98.81 95 VAL A N 1
ATOM 682 C CA . VAL A 1 95 ? 3.913 -2.203 -15.270 1.00 98.81 95 VAL A CA 1
ATOM 683 C C . VAL A 1 95 ? 5.176 -2.846 -15.822 1.00 98.81 95 VAL A C 1
ATOM 685 O O . VAL A 1 95 ? 5.964 -3.462 -15.109 1.00 98.81 95 VAL A O 1
ATOM 688 N N . VAL A 1 96 ? 5.358 -2.695 -17.127 1.00 98.81 96 VAL A N 1
ATOM 689 C CA . VAL A 1 96 ? 6.424 -3.324 -17.895 1.00 98.81 96 VAL A CA 1
ATOM 690 C C . VAL A 1 96 ? 7.437 -2.268 -18.304 1.00 98.81 96 VAL A C 1
ATOM 692 O O . VAL A 1 96 ? 7.105 -1.360 -19.070 1.00 98.81 96 VAL A O 1
ATOM 695 N N . LEU A 1 97 ? 8.685 -2.420 -17.864 1.00 98.75 97 LEU A N 1
ATOM 696 C CA . LEU A 1 97 ? 9.768 -1.499 -18.200 1.00 98.75 97 LEU A CA 1
ATOM 697 C C . LEU A 1 97 ? 10.751 -2.159 -19.166 1.00 98.75 97 LEU A C 1
ATOM 699 O O . LEU A 1 97 ? 11.210 -3.278 -18.946 1.00 98.75 97 LEU A O 1
ATOM 703 N N . THR A 1 98 ? 11.065 -1.463 -20.260 1.00 98.62 98 THR A N 1
ATOM 704 C CA . THR A 1 98 ? 12.058 -1.891 -21.259 1.00 98.62 98 THR A CA 1
ATOM 705 C C . THR A 1 98 ? 13.175 -0.859 -21.357 1.00 98.62 98 THR A C 1
ATOM 707 O O . THR A 1 98 ? 12.932 0.286 -21.734 1.00 98.62 98 THR A O 1
ATOM 710 N N . TYR A 1 99 ? 14.402 -1.269 -21.049 1.00 98.44 99 TYR A N 1
ATOM 711 C CA . TYR A 1 99 ? 15.577 -0.406 -20.956 1.00 98.44 99 TYR A CA 1
ATOM 712 C C . TYR A 1 99 ? 16.362 -0.417 -22.269 1.00 98.44 99 TYR A C 1
ATOM 714 O O . TYR A 1 99 ? 17.178 -1.307 -22.526 1.00 98.44 99 TYR A O 1
ATOM 722 N N . SER A 1 100 ? 16.131 0.590 -23.116 1.00 96.88 100 SER A N 1
ATOM 723 C CA . SER A 1 100 ? 16.679 0.622 -24.482 1.00 96.88 100 SER A CA 1
ATOM 724 C C . SER A 1 100 ? 18.209 0.703 -24.514 1.00 96.88 100 SER A C 1
ATOM 726 O O . SER A 1 100 ? 18.848 0.051 -25.340 1.00 96.88 100 SER A O 1
ATOM 728 N N . ALA A 1 101 ? 18.814 1.414 -23.558 1.00 95.94 101 ALA A N 1
ATOM 729 C CA . ALA A 1 101 ? 20.268 1.510 -23.409 1.00 95.94 101 ALA A CA 1
ATOM 730 C C . ALA A 1 101 ? 20.932 0.212 -22.894 1.00 95.94 101 ALA A C 1
ATOM 732 O O . ALA A 1 101 ? 22.146 0.061 -23.001 1.00 95.94 101 ALA A O 1
ATOM 733 N N . PHE A 1 102 ? 20.151 -0.745 -22.381 1.00 96.44 102 PHE A N 1
ATOM 734 C CA . PHE A 1 102 ? 20.637 -1.971 -21.740 1.00 96.44 102 PHE A CA 1
ATOM 735 C C . PHE A 1 102 ? 20.223 -3.208 -22.539 1.00 96.44 102 PHE A C 1
ATOM 737 O O . PHE A 1 102 ? 19.625 -4.141 -22.015 1.00 96.44 102 PHE A O 1
ATOM 744 N N . LYS A 1 103 ? 20.513 -3.205 -23.849 1.00 95.38 103 LYS A N 1
ATOM 745 C CA . LYS A 1 103 ? 20.173 -4.301 -24.783 1.00 95.38 103 LYS A CA 1
ATOM 746 C C . LYS A 1 103 ? 18.678 -4.667 -24.772 1.00 95.38 103 LYS A C 1
ATOM 748 O O . LYS A 1 103 ? 18.329 -5.827 -24.973 1.00 95.38 103 LYS A O 1
ATOM 753 N N . ASN A 1 104 ? 17.807 -3.678 -24.554 1.00 96.00 104 ASN A N 1
ATOM 754 C CA . ASN A 1 104 ? 16.363 -3.868 -24.379 1.00 96.00 104 ASN A CA 1
ATOM 755 C C . ASN A 1 104 ? 16.011 -4.839 -23.241 1.00 96.00 104 ASN A C 1
ATOM 757 O O . ASN A 1 104 ? 15.019 -5.565 -23.340 1.00 96.00 104 ASN A O 1
ATOM 761 N N . GLN A 1 105 ? 16.813 -4.861 -22.171 1.00 97.38 105 GLN A N 1
ATOM 762 C CA . GLN A 1 105 ? 16.477 -5.606 -20.965 1.00 97.38 105 GLN A CA 1
ATOM 763 C C . GLN A 1 105 ? 15.099 -5.185 -20.467 1.00 97.38 105 GLN A C 1
ATOM 765 O O . GLN A 1 105 ? 14.751 -4.001 -20.458 1.00 97.38 105 GLN A O 1
ATOM 770 N N . LYS A 1 106 ? 14.301 -6.185 -20.113 1.00 97.75 106 LYS A N 1
ATOM 771 C CA . LYS A 1 106 ? 12.884 -6.037 -19.841 1.00 97.75 106 LYS A CA 1
ATOM 772 C C . LYS A 1 106 ? 12.569 -6.630 -18.479 1.00 97.75 106 LYS A C 1
ATOM 774 O O . LYS A 1 106 ? 12.995 -7.746 -18.207 1.00 97.75 106 LYS A O 1
ATOM 779 N N . PHE A 1 107 ? 11.791 -5.892 -17.700 1.00 98.31 107 PHE A N 1
ATOM 780 C CA . PHE A 1 107 ? 11.163 -6.368 -16.476 1.00 98.31 107 PHE A CA 1
ATOM 781 C C . PHE A 1 107 ? 9.651 -6.369 -16.702 1.00 98.31 107 PHE A C 1
ATOM 783 O O . PHE A 1 107 ? 9.059 -5.336 -17.032 1.00 98.31 107 PHE A O 1
ATOM 790 N N . ASP A 1 108 ? 9.048 -7.551 -16.643 1.00 98.25 108 ASP A N 1
ATOM 791 C CA . ASP A 1 108 ? 7.662 -7.821 -17.012 1.00 98.25 108 ASP A CA 1
ATOM 792 C C . ASP A 1 108 ? 7.004 -8.696 -15.933 1.00 98.25 108 ASP A C 1
ATOM 794 O O . ASP A 1 108 ? 7.108 -9.922 -15.992 1.00 98.25 108 ASP A O 1
ATOM 798 N N . PRO A 1 109 ? 6.289 -8.107 -14.959 1.00 97.88 109 PRO A N 1
ATOM 799 C CA . PRO A 1 109 ? 5.727 -8.856 -13.834 1.00 97.88 109 PRO A CA 1
ATOM 800 C C . PRO A 1 109 ? 4.635 -9.858 -14.252 1.00 97.88 109 PRO A C 1
ATOM 802 O O . PRO A 1 109 ? 4.276 -10.742 -13.480 1.00 97.88 109 PRO A O 1
ATOM 805 N N . SER A 1 110 ? 4.107 -9.762 -15.479 1.00 97.31 110 SER A N 1
ATOM 806 C CA . SER A 1 110 ? 3.162 -10.746 -16.033 1.00 97.31 110 SER A CA 1
ATOM 807 C C . SER A 1 110 ? 3.848 -11.963 -16.664 1.00 97.31 110 SER A C 1
ATOM 809 O O . SER A 1 110 ? 3.168 -12.867 -17.151 1.00 97.31 110 SER A O 1
ATOM 811 N N . LYS A 1 111 ? 5.184 -11.979 -16.736 1.00 97.06 111 LYS A N 1
ATOM 812 C CA . LYS A 1 111 ? 5.966 -13.053 -17.370 1.00 97.06 111 LYS A CA 1
ATOM 813 C C . LYS A 1 111 ? 7.112 -13.547 -16.513 1.00 97.06 111 LYS A C 1
ATOM 815 O O . LYS A 1 111 ? 7.403 -14.740 -16.557 1.00 97.06 111 LYS A O 1
ATOM 820 N N . ASP A 1 112 ? 7.760 -12.640 -15.798 1.00 96.00 112 ASP A N 1
ATOM 821 C CA . ASP A 1 112 ? 8.854 -12.942 -14.893 1.00 96.00 112 ASP A CA 1
ATOM 822 C C . ASP A 1 112 ? 8.312 -13.697 -13.683 1.00 96.00 112 ASP A C 1
ATOM 824 O O . ASP A 1 112 ? 7.183 -13.457 -13.242 1.00 96.00 112 ASP A O 1
ATOM 828 N N . LYS A 1 113 ? 9.097 -14.660 -13.203 1.00 93.62 113 LYS A N 1
ATOM 829 C CA . LYS A 1 113 ? 8.640 -15.684 -12.268 1.00 93.62 113 LYS A CA 1
ATOM 830 C C . LYS A 1 113 ? 9.503 -15.753 -11.026 1.00 93.62 113 LYS A C 1
ATOM 832 O O . LYS A 1 113 ? 10.714 -15.562 -11.104 1.00 93.62 113 LYS A O 1
ATOM 837 N N . TYR A 1 114 ? 8.861 -16.125 -9.929 1.00 88.56 114 TYR A N 1
ATOM 838 C CA . TYR A 1 114 ? 9.532 -16.649 -8.749 1.00 88.56 114 TYR A CA 1
ATOM 839 C C . TYR A 1 114 ? 10.053 -18.072 -9.005 1.00 88.56 114 TYR A C 1
ATOM 841 O O . TYR A 1 114 ? 9.680 -18.734 -9.979 1.00 88.56 114 TYR A O 1
ATOM 849 N N . ASP A 1 115 ? 10.900 -18.562 -8.098 1.00 84.88 115 ASP A N 1
ATOM 850 C CA . ASP A 1 115 ? 11.492 -19.906 -8.173 1.00 84.88 115 ASP A CA 1
ATOM 851 C C . ASP A 1 115 ? 10.450 -21.039 -8.137 1.00 84.88 115 ASP A C 1
ATOM 853 O O . ASP A 1 115 ? 10.708 -22.146 -8.611 1.00 84.88 115 ASP A O 1
ATOM 857 N N . ASP A 1 116 ? 9.255 -20.773 -7.605 1.00 84.50 116 ASP A N 1
ATOM 858 C CA . ASP A 1 116 ? 8.127 -21.710 -7.596 1.00 84.50 116 ASP A CA 1
ATOM 859 C C . ASP A 1 116 ? 7.376 -21.786 -8.942 1.00 84.50 116 ASP A C 1
ATOM 861 O O . ASP A 1 116 ? 6.512 -22.646 -9.131 1.00 84.50 116 ASP A O 1
ATOM 865 N N . GLY A 1 117 ? 7.739 -20.929 -9.900 1.00 89.81 117 GLY A N 1
ATOM 866 C CA . GLY A 1 117 ? 7.203 -20.897 -11.255 1.00 89.81 117 GLY A CA 1
ATOM 867 C C . GLY A 1 117 ? 5.961 -20.023 -11.451 1.00 89.81 117 GLY A C 1
ATOM 868 O O . GLY A 1 117 ? 5.502 -19.932 -12.603 1.00 89.81 117 GLY A O 1
ATOM 869 N N . GLU A 1 118 ? 5.438 -19.384 -10.397 1.00 93.19 118 GLU A N 1
ATOM 870 C CA . GLU A 1 118 ? 4.374 -18.375 -10.502 1.00 93.19 118 GLU A CA 1
ATOM 871 C C . GLU A 1 118 ? 4.930 -17.065 -11.061 1.00 93.19 118 GLU A C 1
ATOM 873 O O . GLU A 1 118 ? 6.070 -16.690 -10.779 1.00 93.19 118 GLU A O 1
ATOM 878 N N . THR A 1 119 ? 4.137 -16.364 -11.879 1.00 96.62 119 THR A N 1
ATOM 879 C CA . THR A 1 119 ? 4.512 -15.006 -12.292 1.00 96.62 119 THR A CA 1
ATOM 880 C C . THR A 1 119 ? 4.415 -14.055 -11.105 1.00 96.62 119 THR A C 1
ATOM 882 O O . THR A 1 119 ? 3.701 -14.332 -10.142 1.00 96.62 119 THR A O 1
ATOM 885 N N . VAL A 1 120 ? 5.095 -12.912 -11.169 1.00 96.62 120 VAL A N 1
ATOM 886 C CA . VAL A 1 120 ? 5.020 -11.903 -10.103 1.00 96.62 120 VAL A CA 1
ATOM 887 C C . VAL A 1 120 ? 3.583 -11.437 -9.856 1.00 96.62 120 VAL A C 1
ATOM 889 O O . VAL A 1 120 ? 3.144 -11.348 -8.709 1.00 96.62 120 VAL A O 1
ATOM 892 N N . VAL A 1 121 ? 2.818 -11.204 -10.927 1.00 97.44 121 VAL A N 1
ATOM 893 C CA . VAL A 1 121 ? 1.392 -10.867 -10.817 1.00 97.44 121 VAL A CA 1
ATOM 894 C C . VAL A 1 121 ? 0.607 -12.015 -10.181 1.00 97.44 121 VAL A C 1
ATOM 896 O O . VAL A 1 121 ? -0.148 -11.769 -9.244 1.00 97.44 121 VAL A O 1
ATOM 899 N N . ASP A 1 122 ? 0.787 -13.261 -10.628 1.00 96.56 122 ASP A N 1
ATOM 900 C CA . ASP A 1 122 ? 0.053 -14.403 -10.058 1.00 96.56 122 ASP A CA 1
ATOM 901 C C . ASP A 1 122 ? 0.363 -14.600 -8.567 1.00 96.56 122 ASP A C 1
ATOM 903 O O . ASP A 1 122 ? -0.560 -14.794 -7.771 1.00 96.56 122 ASP A O 1
ATOM 907 N N . ASN A 1 123 ? 1.631 -14.445 -8.172 1.00 95.88 123 ASN A N 1
ATOM 908 C CA . ASN A 1 123 ? 2.065 -14.528 -6.781 1.00 95.88 123 ASN A CA 1
ATOM 909 C C . ASN A 1 123 ? 1.338 -13.494 -5.902 1.00 95.88 123 ASN A C 1
ATOM 911 O O . ASN A 1 123 ? 0.804 -13.853 -4.845 1.00 95.88 123 ASN A O 1
ATOM 915 N N . PHE A 1 124 ? 1.220 -12.242 -6.365 1.00 97.00 124 PHE A N 1
ATOM 916 C CA . PHE A 1 124 ? 0.426 -11.213 -5.685 1.00 97.00 124 PHE A CA 1
ATOM 917 C C . PHE A 1 124 ? -1.064 -11.576 -5.615 1.00 97.00 124 PHE A C 1
ATOM 919 O O . PHE A 1 124 ? -1.684 -11.465 -4.555 1.00 97.00 124 PHE A O 1
ATOM 926 N N . LEU A 1 125 ? -1.654 -12.047 -6.716 1.00 96.69 125 LEU A N 1
ATOM 927 C CA . LEU A 1 125 ? -3.076 -12.408 -6.779 1.00 96.69 125 LEU A CA 1
ATOM 928 C C . LEU A 1 125 ? -3.432 -13.609 -5.887 1.00 96.69 125 LEU A C 1
ATOM 930 O O . LEU A 1 125 ? -4.587 -13.744 -5.459 1.00 96.69 125 LEU A O 1
ATOM 934 N N . ASN A 1 126 ? -2.460 -14.480 -5.613 1.00 95.56 126 ASN A N 1
ATOM 935 C CA . ASN A 1 126 ? -2.566 -15.621 -4.702 1.00 95.56 126 ASN A CA 1
ATOM 936 C C . ASN A 1 126 ? -2.231 -15.277 -3.246 1.00 95.56 126 ASN A C 1
ATOM 938 O O . ASN A 1 126 ? -2.517 -16.075 -2.346 1.00 95.56 126 ASN A O 1
ATOM 942 N N . SER A 1 127 ? -1.703 -14.079 -3.008 1.00 97.00 127 SER A N 1
ATOM 943 C CA . SER A 1 127 ? -1.258 -13.635 -1.696 1.00 97.00 127 SER A CA 1
ATOM 944 C C . SER A 1 127 ? -2.406 -13.434 -0.698 1.00 97.00 127 SER A C 1
ATOM 946 O O . SER A 1 127 ? -3.565 -13.222 -1.081 1.00 97.00 127 SER A O 1
ATOM 948 N N . PRO A 1 128 ? -2.099 -13.423 0.610 1.00 97.75 128 PRO A N 1
ATOM 949 C CA . PRO A 1 128 ? -3.047 -13.041 1.657 1.00 97.75 128 PRO A CA 1
ATOM 950 C C . PRO A 1 128 ? -3.556 -11.592 1.580 1.00 97.75 128 PRO A C 1
ATOM 952 O O . PRO A 1 128 ? -4.524 -11.273 2.274 1.00 97.75 128 PRO A O 1
ATOM 955 N N . LEU A 1 129 ? -2.944 -10.714 0.775 1.00 98.12 129 LEU A N 1
ATOM 956 C CA . LEU A 1 129 ? -3.476 -9.367 0.535 1.00 98.12 129 LEU A CA 1
ATOM 957 C C . LEU A 1 129 ? -4.753 -9.417 -0.313 1.00 98.12 129 LEU A C 1
ATOM 959 O O . LEU A 1 129 ? -5.658 -8.613 -0.115 1.00 98.12 129 LEU A O 1
ATOM 963 N N . VAL A 1 130 ? -4.860 -10.407 -1.205 1.00 96.88 130 VAL A N 1
ATOM 964 C CA . VAL A 1 130 ? -5.980 -10.556 -2.145 1.00 96.88 130 VAL A CA 1
ATOM 965 C C . VAL A 1 130 ? -6.915 -11.699 -1.738 1.00 96.88 130 VAL A C 1
ATOM 967 O O . VAL A 1 130 ? -8.142 -11.573 -1.800 1.00 96.88 130 VAL A O 1
ATOM 970 N N . LYS A 1 131 ? -6.369 -12.838 -1.298 1.00 94.25 131 LYS A N 1
ATOM 971 C CA . LYS A 1 131 ? -7.154 -14.027 -0.943 1.00 94.25 131 LYS A CA 1
ATOM 972 C C . LYS A 1 131 ? -7.634 -13.985 0.507 1.00 94.25 131 LYS A C 1
ATOM 974 O O . LYS A 1 131 ? -6.863 -13.858 1.450 1.00 94.25 131 LYS A O 1
ATOM 979 N N . SER A 1 132 ? -8.919 -14.268 0.703 1.00 92.69 132 SER A N 1
ATOM 980 C CA . SER A 1 132 ? -9.556 -14.370 2.026 1.00 92.69 132 SER A CA 1
ATOM 981 C C . SER A 1 132 ? -9.430 -15.761 2.673 1.00 92.69 132 SER A C 1
ATOM 983 O O . SER A 1 132 ? -10.328 -16.207 3.389 1.00 92.69 132 SER A O 1
ATOM 985 N N . ASN A 1 133 ? -8.369 -16.520 2.382 1.00 88.81 133 ASN A N 1
ATOM 986 C CA . ASN A 1 133 ? -8.247 -17.924 2.797 1.00 88.81 133 ASN A CA 1
ATOM 987 C C . ASN A 1 133 ? -7.416 -18.145 4.077 1.00 88.81 133 ASN A C 1
ATOM 989 O O . ASN A 1 133 ? -7.396 -19.271 4.588 1.00 88.81 133 ASN A O 1
ATOM 993 N N . VAL A 1 134 ? -6.809 -17.098 4.636 1.00 95.69 134 VAL A N 1
ATOM 994 C CA . VAL A 1 134 ? -5.971 -17.172 5.841 1.00 95.69 134 VAL A CA 1
ATOM 995 C C . VAL A 1 134 ? -6.778 -16.825 7.092 1.00 95.69 134 VAL A C 1
ATOM 997 O O . VAL A 1 134 ? -7.638 -15.949 7.071 1.00 95.69 134 VAL A O 1
ATOM 1000 N N . LYS A 1 135 ? -6.543 -17.556 8.192 1.00 97.06 135 LYS A N 1
ATOM 1001 C CA . LYS A 1 135 ? -7.170 -17.302 9.499 1.00 97.06 135 LYS A CA 1
ATOM 1002 C C . LYS A 1 135 ? -6.254 -16.431 10.347 1.00 97.06 135 LYS A C 1
ATOM 1004 O O . LYS A 1 135 ? -5.196 -16.895 10.764 1.00 97.06 135 LYS A O 1
ATOM 1009 N N . TRP A 1 136 ? -6.720 -15.241 10.690 1.00 97.69 136 TRP A N 1
ATOM 1010 C CA . TRP A 1 136 ? -5.919 -14.260 11.407 1.00 97.69 136 TRP A CA 1
ATOM 1011 C C . TRP A 1 136 ? -6.222 -14.214 12.895 1.00 97.69 136 TRP A C 1
ATOM 1013 O O . TRP A 1 136 ? -7.359 -14.427 13.349 1.00 97.69 136 TRP A O 1
ATOM 1023 N N . LYS A 1 137 ? -5.173 -13.915 13.657 1.00 96.75 137 LYS A N 1
ATOM 1024 C CA . LYS A 1 137 ? -5.247 -13.621 15.079 1.00 96.75 137 LYS A CA 1
ATOM 1025 C C . LYS A 1 137 ? -4.266 -12.512 15.422 1.00 96.75 137 LYS A C 1
ATOM 1027 O O . LYS A 1 137 ? -3.169 -12.496 14.886 1.00 96.75 137 LYS A O 1
ATOM 1032 N N . SER A 1 138 ? -4.643 -11.693 16.390 1.00 95.88 138 SER A N 1
ATOM 1033 C CA . SER A 1 138 ? -3.779 -10.692 17.012 1.00 95.88 138 SER A CA 1
ATOM 1034 C C . SER A 1 138 ? -4.088 -10.674 18.511 1.00 95.88 138 SER A C 1
ATOM 1036 O O . SER A 1 138 ? -5.244 -10.844 18.909 1.00 95.88 138 SER A O 1
ATOM 1038 N N . GLY A 1 139 ? -3.060 -10.658 19.362 1.00 91.31 139 GLY A N 1
ATOM 1039 C CA . GLY A 1 139 ? -3.227 -10.751 20.823 1.00 91.31 139 GLY A CA 1
ATOM 1040 C C . GLY A 1 139 ? -4.024 -11.983 21.292 1.00 91.31 139 GLY A C 1
ATOM 1041 O O . GLY A 1 139 ? -4.749 -11.932 22.287 1.00 91.31 139 GLY A O 1
ATOM 1042 N N . GLY A 1 140 ? -3.981 -13.080 20.525 1.00 93.38 140 GLY A N 1
ATOM 1043 C CA . GLY A 1 140 ? -4.779 -14.296 20.747 1.00 93.38 140 GLY A CA 1
ATOM 1044 C C . GLY A 1 140 ? -6.260 -14.204 20.339 1.00 93.38 140 GLY A C 1
ATOM 1045 O O . GLY A 1 140 ? -6.938 -15.234 20.273 1.00 93.38 140 GLY A O 1
ATOM 1046 N N . GLN A 1 141 ? -6.767 -13.016 20.010 1.00 96.88 141 GLN A N 1
ATOM 1047 C CA . GLN A 1 141 ? -8.127 -12.808 19.517 1.00 96.88 141 GLN A CA 1
ATOM 1048 C C . GLN A 1 141 ? -8.237 -13.251 18.058 1.00 96.88 141 GLN A C 1
ATOM 1050 O O . GLN A 1 141 ? -7.387 -12.929 17.236 1.00 96.88 141 GLN A O 1
ATOM 1055 N N . LYS A 1 142 ? -9.306 -13.977 17.718 1.00 97.19 142 LYS A N 1
ATOM 1056 C CA . LYS A 1 142 ? -9.601 -14.354 16.329 1.00 97.19 142 LYS A CA 1
ATOM 1057 C C . LYS A 1 142 ? -10.189 -13.156 15.594 1.00 97.19 142 LYS A C 1
ATOM 1059 O O . LYS A 1 142 ? -11.188 -12.605 16.056 1.00 97.19 142 LYS A O 1
ATOM 1064 N N . LEU A 1 143 ? -9.611 -12.823 14.445 1.00 97.25 143 LEU A N 1
ATOM 1065 C CA . LEU A 1 143 ? -10.049 -11.702 13.609 1.00 97.25 143 LEU A CA 1
ATOM 1066 C C . LEU A 1 143 ? -10.787 -12.152 12.349 1.00 97.25 143 LEU A C 1
ATOM 1068 O O . LEU A 1 143 ? -11.399 -11.333 11.682 1.00 97.25 143 LEU A O 1
ATOM 1072 N N . GLY A 1 144 ? -10.848 -13.457 12.092 1.00 94.69 144 GLY A N 1
ATOM 1073 C CA . GLY A 1 144 ? -11.635 -14.037 11.007 1.00 94.69 144 GLY A CA 1
ATOM 1074 C C . GLY A 1 144 ? -10.765 -14.762 9.991 1.00 94.69 144 GLY A C 1
ATOM 1075 O O . GLY A 1 144 ? -9.551 -14.882 10.163 1.00 94.69 144 GLY A O 1
ATOM 1076 N N . LYS A 1 145 ? -11.415 -15.303 8.961 1.00 96.69 145 LYS A N 1
ATOM 1077 C CA . LYS A 1 145 ? -10.758 -15.883 7.790 1.00 96.69 145 LYS A CA 1
ATOM 1078 C C . LYS A 1 145 ? -10.966 -14.909 6.629 1.00 96.69 145 LYS A C 1
ATOM 1080 O O . LYS A 1 145 ? -12.080 -14.838 6.123 1.00 96.69 145 LYS A O 1
ATOM 1085 N N . THR A 1 146 ? -9.960 -14.096 6.322 1.00 97.44 146 THR A N 1
ATOM 1086 C CA . THR A 1 146 ? -10.108 -12.888 5.491 1.00 97.44 146 THR A CA 1
ATOM 1087 C C . THR A 1 146 ? -8.757 -12.421 4.923 1.00 97.44 146 THR A C 1
ATOM 1089 O O . THR A 1 146 ? -7.757 -13.118 5.102 1.00 97.44 146 THR A O 1
ATOM 1092 N N . GLN A 1 147 ? -8.737 -11.303 4.192 1.00 98.44 147 GLN A N 1
ATOM 1093 C CA . GLN A 1 147 ? -7.522 -10.646 3.694 1.00 98.44 147 GLN A CA 1
ATOM 1094 C C . GLN A 1 147 ? -6.708 -10.058 4.854 1.00 98.44 147 GLN A C 1
ATOM 1096 O O . GLN A 1 147 ? -7.265 -9.725 5.900 1.00 98.44 147 GLN A O 1
ATOM 1101 N N . TYR A 1 148 ? -5.396 -9.930 4.674 1.00 98.69 148 TYR A N 1
ATOM 1102 C CA . TYR A 1 148 ? -4.495 -9.428 5.715 1.00 98.69 148 TYR A CA 1
ATOM 1103 C C . TYR A 1 148 ? -4.885 -8.027 6.205 1.00 98.69 148 TYR A C 1
ATOM 1105 O O . TYR A 1 148 ? -5.095 -7.841 7.402 1.00 98.69 148 TYR A O 1
ATOM 1113 N N . ILE A 1 149 ? -5.084 -7.077 5.284 1.00 98.69 149 ILE A N 1
ATOM 1114 C CA . ILE A 1 149 ? -5.399 -5.681 5.628 1.00 98.69 149 ILE A CA 1
ATOM 1115 C C . ILE A 1 149 ? -6.783 -5.553 6.283 1.00 98.69 149 ILE A C 1
ATOM 1117 O O . ILE A 1 149 ? -6.938 -4.819 7.253 1.00 98.69 149 ILE A O 1
ATOM 1121 N N . ASP A 1 150 ? -7.778 -6.341 5.859 1.00 98.75 150 ASP A N 1
ATOM 1122 C CA . ASP A 1 150 ? -9.077 -6.412 6.549 1.00 98.75 150 ASP A CA 1
ATOM 1123 C C . ASP A 1 150 ? -8.938 -6.949 7.984 1.00 98.75 150 ASP A C 1
ATOM 1125 O O . ASP A 1 150 ? -9.554 -6.437 8.922 1.00 98.75 150 ASP A O 1
ATOM 1129 N N . ALA A 1 151 ? -8.111 -7.979 8.186 1.00 98.75 151 ALA A N 1
ATOM 1130 C CA . ALA A 1 151 ? -7.851 -8.492 9.523 1.00 98.75 151 ALA A CA 1
ATOM 1131 C C . ALA A 1 151 ? -7.129 -7.458 10.393 1.00 98.75 151 ALA A C 1
ATOM 1133 O O . ALA A 1 151 ? -7.517 -7.297 11.551 1.00 98.75 151 ALA A O 1
ATOM 1134 N N . PHE A 1 152 ? -6.147 -6.742 9.838 1.00 98.62 152 PHE A N 1
ATOM 1135 C CA . PHE A 1 152 ? -5.489 -5.606 10.480 1.00 98.62 152 PHE A CA 1
ATOM 1136 C C . PHE A 1 152 ? -6.513 -4.558 10.928 1.00 98.62 152 PHE A C 1
ATOM 1138 O O . PHE A 1 152 ? -6.630 -4.320 12.128 1.00 98.62 152 PHE A O 1
ATOM 1145 N N . GLN A 1 153 ? -7.357 -4.056 10.020 1.00 98.50 153 GLN A N 1
ATOM 1146 C CA . GLN A 1 153 ? -8.427 -3.095 10.325 1.00 98.50 153 GLN A CA 1
ATOM 1147 C C . GLN A 1 153 ? -9.361 -3.576 11.443 1.00 98.50 153 GLN A C 1
ATOM 1149 O O . GLN A 1 153 ? -9.684 -2.852 12.391 1.00 98.50 153 GLN A O 1
ATOM 1154 N N . ARG A 1 154 ? -9.775 -4.846 11.380 1.00 98.50 154 ARG A N 1
ATOM 1155 C CA . ARG A 1 154 ? -10.608 -5.467 12.419 1.00 98.50 154 ARG A CA 1
ATOM 1156 C C . ARG A 1 154 ? -9.897 -5.546 13.770 1.00 98.50 154 ARG A C 1
ATOM 1158 O O . ARG A 1 154 ? -10.558 -5.457 14.806 1.00 98.50 154 ARG A O 1
ATOM 1165 N N . GLY A 1 155 ? -8.578 -5.721 13.765 1.00 98.38 155 GLY A N 1
ATOM 1166 C CA . GLY A 1 155 ? -7.718 -5.650 14.941 1.00 98.38 155 GLY A CA 1
ATOM 1167 C C . GLY A 1 155 ? -7.621 -4.233 15.509 1.00 98.38 155 GLY A C 1
ATOM 1168 O O . GLY A 1 155 ? -7.858 -4.059 16.708 1.00 98.38 155 GLY A O 1
ATOM 1169 N N . THR A 1 156 ? -7.379 -3.234 14.652 1.00 98.31 156 THR A N 1
ATOM 1170 C CA . THR A 1 156 ? -7.282 -1.801 14.989 1.00 98.31 156 THR A CA 1
ATOM 1171 C C . THR A 1 156 ? -8.536 -1.290 15.695 1.00 98.31 156 THR A C 1
ATOM 1173 O O . THR A 1 156 ? -8.440 -0.545 16.670 1.00 98.31 156 THR A O 1
ATOM 1176 N N . PHE A 1 157 ? -9.717 -1.732 15.247 1.00 98.50 157 PHE A N 1
ATOM 1177 C CA . PHE A 1 157 ? -11.016 -1.244 15.728 1.00 98.50 157 PHE A CA 1
ATOM 1178 C C . PHE A 1 157 ? -11.823 -2.270 16.539 1.00 98.50 157 PHE A C 1
ATOM 1180 O O . PHE A 1 157 ? -13.037 -2.109 16.734 1.00 98.50 157 PHE A O 1
ATOM 1187 N N . TRP A 1 158 ? -11.166 -3.312 17.061 1.00 98.44 158 TRP A N 1
ATOM 1188 C CA . TRP A 1 158 ? -11.804 -4.377 17.842 1.00 98.44 158 TRP A CA 1
ATOM 1189 C C . TRP A 1 158 ? -12.667 -3.850 18.998 1.00 98.44 158 TRP A C 1
ATOM 1191 O O . TRP A 1 158 ? -13.868 -4.126 19.081 1.00 98.44 158 TRP A O 1
ATOM 1201 N N . GLY A 1 159 ? -12.066 -3.080 19.902 1.00 98.00 159 GLY A N 1
ATOM 1202 C CA . GLY A 1 159 ? -12.752 -2.478 21.044 1.00 98.00 159 GLY A CA 1
ATOM 1203 C C . GLY A 1 159 ? -13.535 -1.211 20.699 1.00 98.00 159 GLY A C 1
ATOM 1204 O O . GLY A 1 159 ? -14.410 -0.820 21.473 1.00 98.00 159 GLY A O 1
ATOM 1205 N N . TYR A 1 160 ? -13.271 -0.595 19.542 1.00 97.75 160 TYR A N 1
ATOM 1206 C CA . TYR A 1 160 ? -14.025 0.564 19.056 1.00 97.75 160 TYR A CA 1
ATOM 1207 C C . TYR A 1 160 ? -15.444 0.183 18.608 1.00 97.75 160 TYR A C 1
ATOM 1209 O O . TYR A 1 160 ? -16.415 0.825 19.010 1.00 97.75 160 TYR A O 1
ATOM 1217 N N . GLY A 1 161 ? -15.584 -0.899 17.839 1.00 97.38 161 GLY A N 1
ATOM 1218 C CA . GLY A 1 161 ? -16.889 -1.321 17.318 1.00 97.38 161 GLY A CA 1
ATOM 1219 C C . GLY A 1 161 ? -16.959 -2.766 16.836 1.00 97.38 161 GLY A C 1
ATOM 1220 O O . GLY A 1 161 ? -17.987 -3.420 17.023 1.00 97.38 161 GLY A O 1
ATOM 1221 N N . VAL A 1 162 ? -15.859 -3.313 16.312 1.00 98.06 162 VAL A N 1
ATOM 1222 C CA . VAL A 1 162 ? -15.849 -4.621 15.630 1.00 98.06 162 VAL A CA 1
ATOM 1223 C C . VAL A 1 162 ? -16.215 -5.784 16.564 1.00 98.06 162 VAL A C 1
ATOM 1225 O O . VAL A 1 162 ? -16.875 -6.730 16.143 1.00 98.06 162 VAL A O 1
ATOM 1228 N N . SER A 1 163 ? -15.885 -5.709 17.858 1.00 97.44 163 SER A N 1
ATOM 1229 C CA . SER A 1 163 ? -16.285 -6.728 18.847 1.00 97.44 163 SER A CA 1
ATOM 1230 C C . SER A 1 163 ? -17.803 -6.857 19.031 1.00 97.44 163 SER A C 1
ATOM 1232 O O . SER A 1 163 ? -18.278 -7.926 19.415 1.00 97.44 163 SER A O 1
ATOM 1234 N N . LYS A 1 164 ? -18.565 -5.793 18.747 1.00 97.88 164 LYS A N 1
ATOM 1235 C CA . LYS A 1 164 ? -20.039 -5.792 18.743 1.00 97.88 164 LYS A CA 1
ATOM 1236 C C . LYS A 1 164 ? -20.589 -6.022 17.335 1.00 97.88 164 LYS A C 1
ATOM 1238 O O . LYS A 1 164 ? -21.587 -6.717 17.172 1.00 97.88 164 LYS A O 1
ATOM 1243 N N . ASN A 1 165 ? -19.895 -5.494 16.331 1.00 97.56 165 ASN A N 1
ATOM 1244 C CA . ASN A 1 165 ? -20.226 -5.614 14.919 1.00 97.56 165 ASN A CA 1
ATOM 1245 C C . ASN A 1 165 ? -19.363 -6.690 14.246 1.00 97.56 165 ASN A C 1
ATOM 1247 O O . ASN A 1 165 ? -18.555 -6.416 13.363 1.00 97.56 165 ASN A O 1
ATOM 1251 N N . SER A 1 166 ? -19.521 -7.940 14.687 1.00 93.88 166 SER A N 1
ATOM 1252 C CA . SER A 1 166 ? -18.626 -9.040 14.291 1.00 93.88 166 SER A CA 1
ATOM 1253 C C . SER A 1 166 ? -18.579 -9.352 12.782 1.00 93.88 166 SER A C 1
ATOM 1255 O O . SER A 1 166 ? -17.593 -9.943 12.328 1.00 93.88 166 SER A O 1
ATOM 1257 N N . ASN A 1 167 ? -19.583 -8.919 12.008 1.00 94.31 167 ASN A N 1
ATOM 1258 C CA . ASN A 1 167 ? -19.655 -9.062 10.548 1.00 94.31 167 ASN A CA 1
ATOM 1259 C C . ASN A 1 167 ? -19.044 -7.864 9.789 1.00 94.31 167 ASN A C 1
ATOM 1261 O O . ASN A 1 167 ? -19.113 -7.828 8.562 1.00 94.31 167 ASN A O 1
ATOM 1265 N N . TYR A 1 168 ? -18.485 -6.870 10.486 1.00 97.62 168 TYR A N 1
ATOM 1266 C CA . TYR A 1 168 ? -17.796 -5.734 9.872 1.00 97.62 168 TYR A CA 1
ATOM 1267 C C . TYR A 1 168 ? -16.575 -6.193 9.070 1.00 97.62 168 TYR A C 1
ATOM 1269 O O . TYR A 1 168 ? -15.657 -6.774 9.638 1.00 97.62 168 TYR A O 1
ATOM 1277 N N . HIS A 1 169 ? -16.525 -5.899 7.778 1.00 98.00 169 HIS A N 1
ATOM 1278 C CA . HIS A 1 169 ? -15.344 -6.154 6.953 1.00 98.00 169 HIS A CA 1
ATOM 1279 C C . HIS A 1 169 ? -15.147 -5.011 5.959 1.00 98.00 169 HIS A C 1
ATOM 1281 O O . HIS A 1 169 ? -16.134 -4.461 5.465 1.00 98.00 169 HIS A O 1
ATOM 1287 N N . VAL A 1 170 ? -13.896 -4.701 5.638 1.00 97.50 170 VAL A N 1
ATOM 1288 C CA . VAL A 1 170 ? -13.497 -3.820 4.534 1.00 97.50 170 VAL A CA 1
ATOM 1289 C C . VAL A 1 170 ? -12.447 -4.573 3.732 1.00 97.50 170 VAL A C 1
ATOM 1291 O O . VAL A 1 170 ? -11.298 -4.689 4.145 1.00 97.50 170 VAL A O 1
ATOM 1294 N N . VAL A 1 171 ? -12.871 -5.147 2.611 1.00 97.75 171 VAL A N 1
ATOM 1295 C CA . VAL A 1 171 ? -12.039 -6.029 1.780 1.00 97.75 1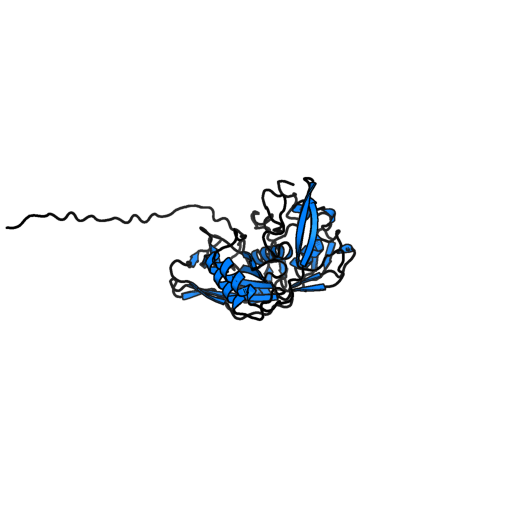71 VAL A CA 1
ATOM 1296 C C . VAL A 1 171 ? -11.853 -5.437 0.392 1.00 97.75 171 VAL A C 1
ATOM 1298 O O . VAL A 1 171 ? -12.764 -4.806 -0.149 1.00 97.75 171 VAL A O 1
ATOM 1301 N N . LEU A 1 172 ? -10.705 -5.704 -0.220 1.00 97.00 172 LEU A N 1
ATOM 1302 C CA . LEU A 1 172 ? -10.531 -5.527 -1.655 1.00 97.00 172 LEU A CA 1
ATOM 1303 C C . LEU A 1 172 ? -11.380 -6.567 -2.396 1.00 97.00 172 LEU A C 1
ATOM 1305 O O . LEU A 1 172 ? -11.481 -7.728 -1.985 1.00 97.00 172 LEU A O 1
ATOM 1309 N N . GLY A 1 173 ? -12.014 -6.151 -3.487 1.00 93.56 173 GLY A N 1
ATOM 1310 C CA . GLY A 1 173 ? -12.747 -7.039 -4.378 1.00 93.56 173 GLY A CA 1
ATOM 1311 C C . GLY A 1 173 ? -11.840 -8.063 -5.055 1.00 93.56 173 GLY A C 1
ATOM 1312 O O . GLY A 1 173 ? -10.615 -8.020 -4.954 1.00 93.56 173 GLY A O 1
ATOM 1313 N N . SER A 1 174 ? -12.452 -8.999 -5.785 1.00 91.69 174 SER A N 1
ATOM 1314 C CA . SER A 1 174 ? -11.670 -9.834 -6.699 1.00 91.69 174 SER A CA 1
ATOM 1315 C C . SER A 1 174 ? -11.032 -8.927 -7.757 1.00 91.69 174 SER A C 1
ATOM 1317 O O . SER A 1 174 ? -11.773 -8.200 -8.420 1.00 91.69 174 SER A O 1
ATOM 1319 N N . PRO A 1 175 ? -9.697 -8.934 -7.898 1.00 94.88 175 PRO A N 1
ATOM 1320 C CA . PRO A 1 175 ? -9.004 -7.993 -8.762 1.00 94.88 175 PRO A CA 1
ATOM 1321 C C . PRO A 1 175 ? -9.361 -8.218 -10.226 1.00 94.88 175 PRO A C 1
ATOM 1323 O O . PRO A 1 175 ? -9.370 -9.356 -10.704 1.00 94.88 175 PRO A O 1
ATOM 1326 N N . THR A 1 176 ? -9.571 -7.123 -10.951 1.00 96.31 176 THR A N 1
ATOM 1327 C CA . THR A 1 176 ? -9.494 -7.137 -12.416 1.00 96.31 176 THR A CA 1
ATOM 1328 C C . THR A 1 176 ? -8.053 -6.844 -12.814 1.00 96.31 176 THR A C 1
ATOM 1330 O O . THR A 1 176 ? -7.529 -5.778 -12.496 1.00 96.31 176 THR A O 1
ATOM 1333 N N . VAL A 1 177 ? -7.393 -7.797 -13.477 1.00 97.75 177 VAL A N 1
ATOM 1334 C CA . VAL A 1 177 ? -6.058 -7.569 -14.045 1.00 97.75 177 VAL A CA 1
ATOM 1335 C C . VAL A 1 177 ? -6.227 -6.796 -15.344 1.00 97.75 177 VAL A C 1
ATOM 1337 O O . VAL A 1 177 ? -6.866 -7.274 -16.281 1.00 97.75 177 VAL A O 1
ATOM 1340 N N . MET A 1 178 ? -5.678 -5.591 -15.370 1.00 97.94 178 MET A N 1
ATOM 1341 C CA . MET A 1 178 ? -5.791 -4.661 -16.482 1.00 97.94 178 MET A CA 1
ATOM 1342 C C . MET A 1 178 ? -4.681 -4.883 -17.513 1.00 97.94 178 MET A C 1
ATOM 1344 O O . MET A 1 178 ? -3.694 -5.579 -17.261 1.00 97.94 178 MET A O 1
ATOM 1348 N N . GLU A 1 179 ? -4.830 -4.262 -18.684 1.00 97.69 179 GLU A N 1
ATOM 1349 C CA . GLU A 1 179 ? -3.778 -4.268 -19.699 1.00 97.69 179 GLU A CA 1
ATOM 1350 C C . GLU A 1 179 ? -2.476 -3.649 -19.159 1.00 97.69 179 GLU A C 1
ATOM 1352 O O . GLU A 1 179 ? -2.516 -2.631 -18.468 1.00 97.69 179 GLU A O 1
ATOM 1357 N N . PRO A 1 180 ? -1.295 -4.212 -19.475 1.00 98.56 180 PRO A N 1
ATOM 1358 C CA . PRO A 1 180 ? -0.059 -3.693 -18.912 1.00 98.56 180 PRO A CA 1
ATOM 1359 C C . PRO A 1 180 ? 0.265 -2.257 -19.344 1.00 98.56 180 PRO A C 1
ATOM 1361 O O . PRO A 1 180 ? 0.269 -1.936 -20.540 1.00 98.56 180 PRO A O 1
ATOM 1364 N N . LEU A 1 181 ? 0.675 -1.424 -18.385 1.00 98.69 181 LEU A N 1
ATOM 1365 C CA . LEU A 1 181 ? 1.332 -0.145 -18.648 1.00 98.69 181 LEU A CA 1
ATOM 1366 C C . LEU A 1 181 ? 2.753 -0.417 -19.158 1.00 98.69 181 LEU A C 1
ATOM 1368 O O . LEU A 1 181 ? 3.599 -0.935 -18.435 1.00 98.69 181 LEU A O 1
ATOM 1372 N N . LYS A 1 182 ? 3.030 -0.071 -20.417 1.00 98.62 182 LYS A N 1
ATOM 1373 C CA . LYS A 1 182 ? 4.331 -0.317 -21.060 1.00 98.62 182 LYS A CA 1
ATOM 1374 C C . LYS A 1 182 ? 5.152 0.965 -21.120 1.00 98.62 182 LYS A C 1
ATOM 1376 O O . LYS A 1 182 ? 4.754 1.923 -21.779 1.00 98.62 182 LYS A O 1
ATOM 1381 N N . ILE A 1 183 ? 6.326 0.950 -20.499 1.00 98.69 183 ILE A N 1
ATOM 1382 C CA . ILE A 1 183 ? 7.249 2.084 -20.431 1.00 98.69 183 ILE A CA 1
ATOM 1383 C C . ILE A 1 183 ? 8.556 1.706 -21.135 1.00 98.69 183 ILE A C 1
ATOM 1385 O O . ILE A 1 183 ? 9.201 0.709 -20.810 1.00 98.69 183 ILE A O 1
ATOM 1389 N N . THR A 1 184 ? 8.969 2.527 -22.103 1.00 98.38 184 THR A N 1
ATOM 1390 C CA . THR A 1 184 ? 10.328 2.463 -22.661 1.00 98.38 184 THR A CA 1
ATOM 1391 C C . THR A 1 184 ? 11.209 3.444 -21.902 1.00 98.38 184 THR A C 1
ATOM 1393 O O . THR A 1 184 ? 11.001 4.654 -21.977 1.00 98.38 184 THR A O 1
ATOM 1396 N N . VAL A 1 185 ? 12.192 2.921 -21.175 1.00 97.75 185 VAL A N 1
ATOM 1397 C CA . VAL A 1 185 ? 13.152 3.710 -20.405 1.00 97.75 185 VAL A CA 1
ATOM 1398 C C . VAL A 1 185 ? 14.301 4.097 -21.329 1.00 97.75 185 VAL A C 1
ATOM 1400 O O . VAL A 1 185 ? 15.077 3.247 -21.778 1.00 97.75 185 VAL A O 1
ATOM 1403 N N . SER A 1 186 ? 14.376 5.386 -21.655 1.00 94.44 186 SER A N 1
ATOM 1404 C CA . SER A 1 186 ? 15.447 5.953 -22.478 1.00 94.44 186 SER A CA 1
ATOM 1405 C C . SER A 1 186 ? 16.696 6.236 -21.645 1.00 94.44 186 SER A C 1
ATOM 1407 O O . SER A 1 186 ? 16.644 6.322 -20.417 1.00 94.44 186 SER A O 1
ATOM 1409 N N . SER A 1 187 ? 17.831 6.425 -22.324 1.00 89.06 187 SER A N 1
ATOM 1410 C CA . SER A 1 187 ? 19.087 6.811 -21.674 1.00 89.06 187 SER A CA 1
ATOM 1411 C C . SER A 1 187 ? 18.894 8.048 -20.787 1.00 89.06 187 SER A C 1
ATOM 1413 O O . SER A 1 187 ? 18.360 9.059 -21.239 1.00 89.06 187 SER A O 1
ATOM 1415 N N . GLY A 1 188 ? 19.332 7.962 -19.529 1.00 88.50 188 GLY A N 1
ATOM 1416 C CA . GLY A 1 188 ? 19.210 9.034 -18.534 1.00 88.50 188 GLY A CA 1
ATOM 1417 C C . GLY A 1 188 ? 17.899 9.054 -17.736 1.00 88.50 188 GLY A C 1
ATOM 1418 O O . GLY A 1 188 ? 17.794 9.846 -16.807 1.00 88.50 188 GLY A O 1
ATOM 1419 N N . GLN A 1 189 ? 16.916 8.199 -18.050 1.00 92.38 189 GLN A N 1
ATOM 1420 C CA . GLN A 1 189 ? 15.663 8.085 -17.275 1.00 92.38 189 GLN A CA 1
ATOM 1421 C C . GLN A 1 189 ? 15.697 6.976 -16.212 1.00 92.38 189 GLN A C 1
ATOM 1423 O O . GLN A 1 189 ? 14.822 6.912 -15.350 1.00 92.38 189 GLN A O 1
ATOM 1428 N N . GLY A 1 190 ? 16.686 6.094 -16.305 1.00 94.25 190 GLY A N 1
ATOM 1429 C CA . GLY A 1 190 ? 16.863 4.930 -15.453 1.00 94.25 190 GLY A CA 1
ATOM 1430 C C . GLY A 1 190 ? 18.004 4.066 -15.974 1.00 94.25 190 GLY A C 1
ATOM 1431 O O . GLY A 1 190 ? 18.452 4.232 -17.117 1.00 94.25 190 GLY A O 1
ATOM 1432 N N . VAL A 1 191 ? 18.479 3.154 -15.136 1.00 95.62 191 VAL A N 1
ATOM 1433 C CA . VAL A 1 191 ? 19.552 2.211 -15.468 1.00 95.62 191 VAL A CA 1
ATOM 1434 C C . VAL A 1 191 ? 19.148 0.786 -15.122 1.00 95.62 191 VAL A C 1
ATOM 1436 O O . VAL A 1 191 ? 18.221 0.579 -14.344 1.00 95.62 191 VAL A O 1
ATOM 1439 N N . VAL A 1 192 ? 19.842 -0.189 -15.710 1.00 96.94 192 VAL A N 1
ATOM 1440 C CA . VAL A 1 192 ? 19.894 -1.541 -15.152 1.00 96.94 192 VAL A CA 1
ATOM 1441 C C . VAL A 1 192 ? 21.190 -1.668 -14.372 1.00 96.94 192 VAL A C 1
ATOM 1443 O O . VAL A 1 192 ? 22.268 -1.410 -14.914 1.00 96.94 192 VAL A O 1
ATOM 1446 N N . GLU A 1 193 ? 21.085 -2.081 -13.119 1.00 94.38 193 GLU A N 1
ATOM 1447 C CA . GLU A 1 193 ? 22.219 -2.215 -12.210 1.00 94.38 193 GLU A CA 1
ATOM 1448 C C . GLU A 1 193 ? 22.055 -3.420 -11.282 1.00 94.38 193 GLU A C 1
ATOM 1450 O O . GLU A 1 193 ? 21.029 -4.103 -11.294 1.00 94.38 193 GLU A O 1
ATOM 1455 N N . THR A 1 194 ? 23.101 -3.730 -10.521 1.00 94.50 194 THR A N 1
ATOM 1456 C CA . THR A 1 194 ? 23.032 -4.765 -9.487 1.00 94.50 194 THR A CA 1
ATOM 1457 C C . THR A 1 194 ? 22.169 -4.265 -8.336 1.00 94.50 194 THR A C 1
ATOM 1459 O O . THR A 1 194 ? 22.351 -3.139 -7.877 1.00 94.50 194 THR A O 1
ATOM 1462 N N . ASN A 1 195 ? 21.262 -5.114 -7.860 1.00 91.62 195 ASN A N 1
ATOM 1463 C CA . ASN A 1 195 ? 20.421 -4.861 -6.701 1.00 91.62 195 ASN A CA 1
ATOM 1464 C C . ASN A 1 195 ? 21.275 -4.400 -5.506 1.00 91.62 195 ASN A C 1
ATOM 1466 O O . ASN A 1 195 ? 22.132 -5.163 -5.062 1.00 91.62 195 ASN A O 1
ATOM 1470 N N . PRO A 1 196 ? 21.050 -3.200 -4.940 1.00 88.00 196 PRO A N 1
ATOM 1471 C CA . PRO A 1 196 ? 21.825 -2.728 -3.792 1.00 88.00 196 PRO A CA 1
ATOM 1472 C C . PRO A 1 196 ? 21.602 -3.562 -2.519 1.00 88.00 196 PRO A C 1
ATOM 1474 O O . PRO A 1 196 ? 22.393 -3.464 -1.584 1.00 88.00 196 PRO A O 1
ATOM 1477 N N . PHE A 1 197 ? 20.562 -4.402 -2.492 1.00 86.19 197 PHE A N 1
ATOM 1478 C CA . PHE A 1 197 ? 20.251 -5.325 -1.396 1.00 86.19 197 PHE A CA 1
ATOM 1479 C C . PHE A 1 197 ? 20.611 -6.784 -1.720 1.00 86.19 197 PHE A C 1
ATOM 1481 O O . PHE A 1 197 ? 20.293 -7.683 -0.947 1.00 86.19 197 PHE A O 1
ATOM 1488 N N . GLY A 1 198 ? 21.275 -7.033 -2.853 1.00 87.06 198 GLY A N 1
ATOM 1489 C CA . GLY A 1 198 ? 21.597 -8.381 -3.302 1.00 87.06 198 GLY A CA 1
ATOM 1490 C C . GLY A 1 198 ? 22.539 -8.419 -4.506 1.00 87.06 198 GLY A C 1
ATOM 1491 O O . GLY A 1 198 ? 23.526 -7.686 -4.585 1.00 87.06 198 GLY A O 1
ATOM 1492 N N . HIS A 1 199 ? 22.290 -9.344 -5.423 1.00 89.81 199 HIS A N 1
ATOM 1493 C CA . HIS A 1 199 ? 23.156 -9.677 -6.550 1.00 89.81 199 HIS A CA 1
ATOM 1494 C C . HIS A 1 199 ? 22.397 -9.789 -7.879 1.00 89.81 199 HIS A C 1
ATOM 1496 O O . HIS A 1 199 ? 23.036 -9.801 -8.936 1.00 89.81 199 HIS A O 1
ATOM 1502 N N . GLN A 1 200 ? 21.063 -9.875 -7.858 1.00 92.06 200 GLN A N 1
ATOM 1503 C CA . GLN A 1 200 ? 20.249 -9.884 -9.073 1.00 92.06 200 GLN A CA 1
ATOM 1504 C C . GLN A 1 200 ? 20.280 -8.515 -9.758 1.00 92.06 200 GLN A C 1
ATOM 1506 O O . GLN A 1 200 ? 20.605 -7.494 -9.155 1.00 92.06 200 GLN A O 1
ATOM 1511 N N . GLN A 1 201 ? 19.957 -8.484 -11.050 1.00 95.00 201 GLN A N 1
ATOM 1512 C CA . GLN A 1 201 ? 19.803 -7.217 -11.756 1.00 95.00 201 GLN A CA 1
ATOM 1513 C C . GLN A 1 201 ? 18.434 -6.612 -11.462 1.00 95.00 201 GLN A C 1
ATOM 1515 O O . GLN A 1 201 ? 17.419 -7.301 -11.556 1.00 95.00 201 GLN A O 1
ATOM 1520 N N . ILE A 1 202 ? 18.423 -5.312 -11.198 1.00 96.06 202 ILE A N 1
ATOM 1521 C CA . ILE A 1 202 ? 17.217 -4.498 -11.074 1.00 96.06 202 ILE A CA 1
ATOM 1522 C C . ILE A 1 202 ? 17.236 -3.385 -12.116 1.00 96.06 202 ILE A C 1
ATOM 1524 O O . ILE A 1 202 ? 18.287 -3.012 -12.646 1.00 96.06 202 ILE A O 1
ATOM 1528 N N . GLY A 1 203 ? 16.058 -2.862 -12.424 1.00 96.88 203 GLY A N 1
ATOM 1529 C CA . GLY A 1 203 ? 15.901 -1.586 -13.099 1.00 96.88 203 GLY A CA 1
ATOM 1530 C C . GLY A 1 203 ? 15.716 -0.452 -12.093 1.00 96.88 203 GLY A C 1
ATOM 1531 O O . GLY A 1 203 ? 15.200 -0.651 -10.997 1.00 96.88 203 GLY A O 1
ATOM 1532 N N . THR A 1 204 ? 16.078 0.766 -12.479 1.00 96.38 204 THR A N 1
ATOM 1533 C CA . THR A 1 204 ? 15.649 1.982 -11.779 1.00 96.38 204 THR A CA 1
ATOM 1534 C C . THR A 1 204 ? 14.775 2.848 -12.670 1.00 96.38 204 THR A C 1
ATOM 1536 O O . THR A 1 204 ? 14.909 2.825 -13.898 1.00 96.38 204 THR A O 1
ATOM 1539 N N . TYR A 1 205 ? 13.863 3.617 -12.080 1.00 96.62 205 TYR A N 1
ATOM 1540 C CA . TYR A 1 205 ? 13.093 4.626 -12.809 1.00 96.62 205 TYR A CA 1
ATOM 1541 C C . TYR A 1 205 ? 12.735 5.802 -11.902 1.00 96.62 205 TYR A C 1
ATOM 1543 O O . TYR A 1 205 ? 12.470 5.626 -10.719 1.00 96.62 205 TYR A O 1
ATOM 1551 N N . GLY A 1 206 ? 12.739 7.022 -12.436 1.00 94.00 206 GLY A N 1
ATOM 1552 C CA . GLY A 1 206 ? 12.415 8.198 -11.628 1.00 94.00 206 GLY A CA 1
ATOM 1553 C C . GLY A 1 206 ? 10.982 8.145 -11.085 1.00 94.00 206 GLY A C 1
ATOM 1554 O O . GLY A 1 206 ? 10.041 7.910 -11.844 1.00 94.00 206 GLY A O 1
ATOM 1555 N N . PHE A 1 207 ? 10.814 8.449 -9.799 1.00 90.25 207 PHE A N 1
ATOM 1556 C CA . PHE A 1 207 ? 9.520 8.488 -9.113 1.00 90.25 207 PHE A CA 1
ATOM 1557 C C . PHE A 1 207 ? 8.518 9.445 -9.785 1.00 90.25 207 PHE A C 1
ATOM 1559 O O . PHE A 1 207 ? 7.431 9.035 -10.180 1.00 90.25 207 PHE A O 1
ATOM 1566 N N . GLY A 1 208 ? 8.904 10.704 -10.028 1.00 90.25 208 GLY A N 1
ATOM 1567 C CA . GLY A 1 208 ? 8.039 11.682 -10.710 1.00 90.25 208 GLY A CA 1
ATOM 1568 C C . GLY A 1 208 ? 7.613 11.263 -12.133 1.00 90.25 208 GLY A C 1
ATOM 1569 O O . GLY A 1 208 ? 6.430 11.364 -12.477 1.00 90.25 208 GLY A O 1
ATOM 1570 N N . PRO A 1 209 ? 8.539 10.773 -12.981 1.00 93.81 209 PRO A N 1
ATOM 1571 C CA . PRO A 1 209 ? 8.187 10.149 -14.255 1.00 93.81 209 PRO A CA 1
ATOM 1572 C C . PRO A 1 209 ? 7.232 8.953 -14.133 1.00 93.81 209 PRO A C 1
ATOM 1574 O O . PRO A 1 209 ? 6.292 8.884 -14.926 1.00 93.81 209 PRO A O 1
ATOM 1577 N N . MET A 1 210 ? 7.423 8.050 -13.160 1.00 95.75 210 MET A N 1
ATOM 1578 C CA . MET A 1 210 ? 6.498 6.930 -12.909 1.00 95.75 210 MET A CA 1
ATOM 1579 C C . MET A 1 210 ? 5.093 7.443 -12.621 1.00 95.75 210 MET A C 1
ATOM 1581 O O . MET A 1 210 ? 4.135 7.042 -13.280 1.00 95.75 210 MET A O 1
ATOM 1585 N N . ASP A 1 211 ? 4.988 8.408 -11.713 1.00 93.19 211 ASP A N 1
ATOM 1586 C CA . ASP A 1 211 ? 3.713 8.996 -11.323 1.00 93.19 211 ASP A CA 1
ATOM 1587 C C . ASP A 1 211 ? 2.964 9.614 -12.499 1.00 93.19 211 ASP A C 1
ATOM 1589 O O . ASP A 1 211 ? 1.749 9.477 -12.645 1.00 93.19 211 ASP A O 1
ATOM 1593 N N . THR A 1 212 ? 3.710 10.257 -13.397 1.00 93.69 212 THR A N 1
ATOM 1594 C CA . THR A 1 212 ? 3.153 10.820 -14.626 1.00 93.69 212 THR A CA 1
ATOM 1595 C C . THR A 1 212 ? 2.579 9.722 -15.528 1.00 93.69 212 THR A C 1
ATOM 1597 O O . THR A 1 212 ? 1.494 9.893 -16.085 1.00 93.69 212 THR A O 1
ATOM 1600 N N . GLN A 1 213 ? 3.272 8.587 -15.673 1.00 97.44 213 GLN A N 1
ATOM 1601 C CA . GLN A 1 213 ? 2.779 7.452 -16.464 1.00 97.44 213 GLN A CA 1
ATOM 1602 C C . GLN A 1 213 ? 1.529 6.826 -15.839 1.00 97.44 213 GLN A C 1
ATOM 1604 O O . GLN A 1 213 ? 0.558 6.578 -16.554 1.00 97.44 213 GLN A O 1
ATOM 1609 N N . ILE A 1 214 ? 1.521 6.644 -14.517 1.00 96.38 214 ILE A N 1
ATOM 1610 C CA . ILE A 1 214 ? 0.370 6.125 -13.771 1.00 96.38 214 ILE A CA 1
ATOM 1611 C C . ILE A 1 214 ? -0.852 7.029 -13.951 1.00 96.38 214 ILE A C 1
ATOM 1613 O O . ILE A 1 214 ? -1.923 6.555 -14.325 1.00 96.38 214 ILE A O 1
ATOM 1617 N N . ASN A 1 215 ? -0.695 8.342 -13.792 1.00 94.00 215 ASN A N 1
ATOM 1618 C CA . ASN A 1 215 ? -1.801 9.282 -13.959 1.00 94.00 215 ASN A CA 1
ATOM 1619 C C . ASN A 1 215 ? -2.332 9.338 -15.400 1.00 94.00 215 ASN A C 1
ATOM 1621 O O . ASN A 1 215 ? -3.544 9.409 -15.611 1.00 94.00 215 ASN A O 1
ATOM 1625 N N . ASN A 1 216 ? -1.456 9.243 -16.404 1.00 95.06 216 ASN A N 1
ATOM 1626 C CA . ASN A 1 216 ? -1.875 9.126 -17.804 1.00 95.06 216 ASN A CA 1
ATOM 1627 C C . ASN A 1 216 ? -2.633 7.813 -18.063 1.00 95.06 216 ASN A C 1
ATOM 1629 O O . ASN A 1 216 ? -3.634 7.802 -18.788 1.00 95.06 216 ASN A O 1
ATOM 1633 N N . TYR A 1 217 ? -2.187 6.711 -17.453 1.00 96.44 217 TYR A N 1
ATOM 1634 C CA . TYR A 1 217 ? -2.867 5.422 -17.531 1.00 96.44 217 TYR A CA 1
ATOM 1635 C C . TYR A 1 217 ? -4.265 5.520 -16.914 1.00 96.44 217 TYR A C 1
ATOM 1637 O O . TYR A 1 217 ? -5.252 5.274 -17.606 1.00 96.44 217 TYR A O 1
ATOM 1645 N N . ILE A 1 218 ? -4.367 5.998 -15.670 1.00 94.31 218 ILE A N 1
ATOM 1646 C CA . ILE A 1 218 ? -5.641 6.258 -14.990 1.00 94.31 218 ILE A CA 1
ATOM 1647 C C . ILE A 1 218 ? -6.545 7.115 -15.874 1.00 94.31 218 ILE A C 1
ATOM 1649 O O . ILE A 1 218 ? -7.676 6.723 -16.146 1.00 94.31 218 ILE A O 1
ATOM 1653 N N . GLY A 1 219 ? -6.030 8.238 -16.389 1.00 91.56 219 GLY A N 1
ATOM 1654 C CA . GLY A 1 219 ? -6.743 9.204 -17.228 1.00 91.56 219 GLY A CA 1
ATOM 1655 C C . GLY A 1 219 ? -7.270 8.652 -18.558 1.00 91.56 219 GLY A C 1
ATOM 1656 O O . GLY A 1 219 ? -8.303 9.124 -19.043 1.00 91.56 219 GLY A O 1
ATOM 1657 N N . SER A 1 220 ? -6.627 7.624 -19.112 1.00 92.62 220 SER A N 1
ATOM 1658 C CA . SER A 1 220 ? -7.014 6.985 -20.380 1.00 92.62 220 SER A CA 1
ATOM 1659 C C . SER A 1 220 ? -7.960 5.788 -20.224 1.00 92.62 220 SER A C 1
ATOM 1661 O O . SER A 1 220 ? -8.584 5.390 -21.206 1.00 92.62 220 SER A O 1
ATOM 1663 N N . HIS A 1 221 ? -8.138 5.263 -19.008 1.00 92.00 221 HIS A N 1
ATOM 1664 C CA . HIS A 1 221 ? -9.034 4.138 -18.733 1.00 92.00 221 HIS A CA 1
ATOM 1665 C C . HIS A 1 221 ? -10.300 4.615 -18.021 1.00 92.00 221 HIS A C 1
ATOM 1667 O O . HIS A 1 221 ? -10.258 5.113 -16.897 1.00 92.00 221 HIS A O 1
ATOM 1673 N N . SER A 1 222 ? -11.450 4.470 -18.683 1.00 87.44 222 SER A N 1
ATOM 1674 C CA . SER A 1 222 ? -12.745 4.894 -18.136 1.00 87.44 222 SER A CA 1
ATOM 1675 C C . SER A 1 222 ? -13.317 3.953 -17.074 1.00 87.44 222 SER A C 1
ATOM 1677 O O . SER A 1 222 ? -14.293 4.330 -16.433 1.00 87.44 222 SER A O 1
ATOM 1679 N N . SER A 1 223 ? -12.769 2.740 -16.925 1.00 84.81 223 SER A N 1
ATOM 1680 C CA . SER A 1 223 ? -13.144 1.808 -15.850 1.00 84.81 223 SER A CA 1
ATOM 1681 C C . SER A 1 223 ? -12.610 2.253 -14.490 1.00 84.81 223 SER A C 1
ATOM 1683 O O . SER A 1 223 ? -13.263 2.011 -13.485 1.00 84.81 223 SER A O 1
ATOM 1685 N N . ILE A 1 224 ? -11.481 2.971 -14.470 1.00 90.06 224 ILE A N 1
ATOM 1686 C CA . ILE A 1 224 ? -10.901 3.518 -13.245 1.00 90.06 224 ILE A CA 1
ATOM 1687 C C . ILE A 1 224 ? -11.725 4.732 -12.813 1.00 90.06 224 ILE A C 1
ATOM 1689 O O . ILE A 1 224 ? -11.617 5.823 -13.390 1.00 90.06 224 ILE A O 1
ATOM 1693 N N . THR A 1 225 ? -12.570 4.521 -11.809 1.00 88.31 225 THR A N 1
ATOM 1694 C CA . THR A 1 225 ? -13.444 5.527 -11.198 1.00 88.31 225 THR A CA 1
ATOM 1695 C C . THR A 1 225 ? -13.053 5.798 -9.741 1.00 88.31 225 THR A C 1
ATOM 1697 O O . THR A 1 225 ? -12.442 4.934 -9.114 1.00 88.31 225 THR A O 1
ATOM 1700 N N . PRO A 1 226 ? -13.407 6.970 -9.166 1.00 90.38 226 PRO A N 1
ATOM 1701 C CA . PRO A 1 226 ? -12.954 7.361 -7.824 1.00 90.38 226 PRO A CA 1
ATOM 1702 C C . PRO A 1 226 ? -13.318 6.419 -6.664 1.00 90.38 226 PRO A C 1
ATOM 1704 O O . PRO A 1 226 ? -12.757 6.560 -5.583 1.00 90.38 226 PRO A O 1
ATOM 1707 N N . ASP A 1 227 ? -14.246 5.480 -6.850 1.00 91.06 227 ASP A N 1
ATOM 1708 C CA . ASP A 1 227 ? -14.593 4.414 -5.902 1.00 91.06 227 ASP A CA 1
ATOM 1709 C C . ASP A 1 227 ? -13.732 3.148 -6.023 1.00 91.06 227 ASP A C 1
ATOM 1711 O O . ASP A 1 227 ? -13.851 2.248 -5.193 1.00 91.06 227 ASP A O 1
ATOM 1715 N N . THR A 1 228 ? -12.867 3.074 -7.032 1.00 91.94 228 THR A N 1
ATOM 1716 C CA . THR A 1 228 ? -11.976 1.945 -7.307 1.00 91.94 228 THR A CA 1
ATOM 1717 C C . THR A 1 228 ? -10.572 2.237 -6.797 1.00 91.94 228 THR A C 1
ATOM 1719 O O . THR A 1 228 ? -10.026 3.310 -7.058 1.00 91.94 228 THR A O 1
ATOM 1722 N N . PHE A 1 229 ? -9.958 1.263 -6.127 1.00 96.19 229 PHE A N 1
ATOM 1723 C CA . PHE A 1 229 ? -8.527 1.283 -5.844 1.00 96.19 229 PHE A CA 1
ATOM 1724 C C . PHE A 1 229 ? -7.773 0.602 -6.986 1.00 96.19 229 PHE A C 1
ATOM 1726 O O . PHE A 1 229 ? -8.032 -0.560 -7.304 1.00 96.19 229 PHE A O 1
ATOM 1733 N N . VAL A 1 230 ? -6.850 1.326 -7.615 1.00 97.25 230 VAL A N 1
ATOM 1734 C CA . VAL A 1 230 ? -5.994 0.791 -8.679 1.00 97.25 230 VAL A CA 1
ATOM 1735 C C . VAL A 1 230 ? -4.561 0.665 -8.177 1.00 97.25 230 VAL A C 1
ATOM 1737 O O . VAL A 1 230 ? -4.013 1.604 -7.599 1.00 97.25 230 VAL A O 1
ATOM 1740 N N . PHE A 1 231 ? -3.957 -0.500 -8.394 1.00 98.50 231 PHE A N 1
ATOM 1741 C CA . PHE A 1 231 ? -2.650 -0.842 -7.847 1.00 98.50 231 PHE A CA 1
ATOM 1742 C C . PHE A 1 231 ? -1.683 -1.276 -8.945 1.00 98.50 231 PHE A C 1
ATOM 1744 O O . PHE A 1 231 ? -1.938 -2.223 -9.692 1.00 98.50 231 PHE A O 1
ATOM 1751 N N . PHE A 1 232 ? -0.581 -0.545 -9.061 1.00 98.75 232 PHE A N 1
ATOM 1752 C CA . PHE A 1 232 ? 0.429 -0.716 -10.094 1.00 98.75 232 PHE A CA 1
ATOM 1753 C C . PHE A 1 232 ? 1.581 -1.559 -9.560 1.00 98.75 232 PHE A C 1
ATOM 1755 O O . PHE A 1 232 ? 2.137 -1.262 -8.507 1.00 98.75 232 PHE A O 1
ATOM 1762 N N . ILE A 1 233 ? 1.949 -2.600 -10.301 1.00 98.56 233 ILE A N 1
ATOM 1763 C CA . ILE A 1 233 ? 2.963 -3.564 -9.870 1.00 98.56 233 ILE A CA 1
ATOM 1764 C C . ILE A 1 233 ? 4.097 -3.597 -10.882 1.00 98.56 233 ILE A C 1
ATOM 1766 O O . ILE A 1 233 ? 3.856 -3.843 -12.064 1.00 98.56 233 ILE A O 1
ATOM 1770 N N . THR A 1 234 ? 5.328 -3.406 -10.420 1.00 98.50 234 THR A N 1
ATOM 1771 C CA . THR A 1 234 ? 6.552 -3.713 -11.174 1.00 98.50 234 THR A CA 1
ATOM 1772 C C . THR A 1 234 ? 7.249 -4.947 -10.605 1.00 98.50 234 THR A C 1
ATOM 1774 O O . THR A 1 234 ? 6.950 -5.411 -9.507 1.00 98.50 234 THR A O 1
ATOM 1777 N N . HIS A 1 235 ? 8.186 -5.494 -11.376 1.00 97.31 235 HIS A N 1
ATOM 1778 C CA . HIS A 1 235 ? 9.086 -6.562 -10.950 1.00 97.31 235 HIS A CA 1
ATOM 1779 C C . HIS A 1 235 ? 10.519 -6.036 -10.978 1.00 97.31 235 HIS A C 1
ATOM 1781 O O . HIS A 1 235 ? 10.940 -5.537 -12.019 1.00 97.31 235 HIS A O 1
ATOM 1787 N N . ASN A 1 236 ? 11.265 -6.171 -9.876 1.00 96.62 236 ASN A N 1
ATOM 1788 C CA . ASN A 1 236 ? 12.679 -5.789 -9.790 1.00 96.62 236 ASN A CA 1
ATOM 1789 C C . ASN A 1 236 ? 12.968 -4.372 -10.335 1.00 96.62 236 ASN A C 1
ATOM 1791 O O . ASN A 1 236 ? 13.975 -4.160 -11.013 1.00 96.62 236 ASN A O 1
ATOM 1795 N N . VAL A 1 237 ? 12.090 -3.397 -10.057 1.00 96.81 237 VAL A N 1
ATOM 1796 C CA . VAL A 1 237 ? 12.300 -1.991 -10.435 1.00 96.81 237 VAL A CA 1
ATOM 1797 C C . VAL A 1 237 ? 12.132 -1.067 -9.237 1.00 96.81 237 VAL A C 1
ATOM 1799 O O . VAL A 1 237 ? 11.015 -0.773 -8.818 1.00 96.81 237 VAL A O 1
ATOM 1802 N N . PHE A 1 238 ? 13.239 -0.514 -8.745 1.00 96.06 238 PHE A N 1
ATOM 1803 C CA . PHE A 1 238 ? 13.187 0.525 -7.720 1.00 96.06 238 PHE A CA 1
ATOM 1804 C C . PHE A 1 238 ? 12.903 1.897 -8.325 1.00 96.06 238 PHE A C 1
ATOM 1806 O O . PHE A 1 238 ? 13.435 2.267 -9.379 1.00 96.06 238 PHE A O 1
ATOM 1813 N N . LEU A 1 239 ? 12.093 2.686 -7.623 1.00 95.44 239 LEU A N 1
ATOM 1814 C CA . LEU A 1 239 ? 11.942 4.093 -7.953 1.00 95.44 239 LEU A CA 1
ATOM 1815 C C . LEU A 1 239 ? 13.076 4.924 -7.342 1.00 95.44 239 LEU A C 1
ATOM 1817 O O . LEU A 1 239 ? 13.660 4.559 -6.319 1.00 95.44 239 LEU A O 1
ATOM 1821 N N . THR A 1 240 ? 13.404 6.041 -7.993 1.00 91.56 240 THR A N 1
ATOM 1822 C CA . THR A 1 240 ? 14.467 6.959 -7.559 1.00 91.56 240 THR A CA 1
ATOM 1823 C C . THR A 1 240 ? 13.972 8.395 -7.395 1.00 91.56 240 THR A C 1
ATOM 1825 O O . THR A 1 240 ? 13.157 8.887 -8.182 1.00 91.56 240 THR A O 1
ATOM 1828 N N . SER A 1 241 ? 14.502 9.089 -6.384 1.00 86.44 241 SER A N 1
ATOM 1829 C CA . SER A 1 241 ? 14.225 10.504 -6.090 1.00 86.44 241 SER A CA 1
ATOM 1830 C C . SER A 1 241 ? 15.485 11.184 -5.539 1.00 86.44 241 SER A C 1
ATOM 1832 O O . SER A 1 241 ? 15.693 11.293 -4.337 1.00 86.44 241 SER A O 1
ATOM 1834 N N . GLY A 1 242 ? 16.421 11.541 -6.427 1.00 75.69 242 GLY A N 1
ATOM 1835 C CA . GLY A 1 242 ? 17.755 12.023 -6.023 1.00 75.69 242 GLY A CA 1
ATOM 1836 C C . GLY A 1 242 ? 18.685 10.936 -5.453 1.00 75.69 242 GLY A C 1
ATOM 1837 O O . GLY A 1 242 ? 19.839 11.225 -5.150 1.00 75.69 242 GLY A O 1
ATOM 1838 N N . GLY A 1 243 ? 18.198 9.697 -5.368 1.00 76.56 243 GLY A N 1
ATOM 1839 C CA . GLY A 1 243 ? 18.889 8.492 -4.919 1.00 76.56 243 GLY A CA 1
ATOM 1840 C C . GLY A 1 243 ? 17.963 7.273 -5.011 1.00 76.56 243 GLY A C 1
ATOM 1841 O O . GLY A 1 243 ? 16.793 7.408 -5.382 1.00 76.56 243 GLY A O 1
ATOM 1842 N N . CYS A 1 244 ? 18.500 6.097 -4.698 1.00 75.44 244 CYS A N 1
ATOM 1843 C CA . CYS A 1 244 ? 17.747 4.855 -4.493 1.00 75.44 244 CYS A CA 1
ATOM 1844 C C . CYS A 1 244 ? 17.529 4.650 -2.972 1.00 75.44 244 CYS A C 1
ATOM 1846 O O . CYS A 1 244 ? 18.346 5.133 -2.189 1.00 75.44 244 CYS A O 1
ATOM 1848 N N . CYS A 1 245 ? 16.480 3.970 -2.500 1.00 89.75 245 CYS A N 1
ATOM 1849 C CA . CYS A 1 245 ? 15.508 3.174 -3.258 1.00 89.75 245 CYS A CA 1
ATOM 1850 C C . CYS A 1 245 ? 14.089 3.342 -2.724 1.00 89.75 245 CYS A C 1
ATOM 1852 O O . CYS A 1 245 ? 13.885 3.213 -1.521 1.00 89.75 245 CYS A O 1
ATOM 1854 N N . ILE A 1 246 ? 13.128 3.536 -3.631 1.00 91.94 246 ILE A N 1
ATOM 1855 C CA . ILE A 1 246 ? 11.703 3.600 -3.302 1.00 91.94 246 ILE A CA 1
ATOM 1856 C C . ILE A 1 246 ? 11.009 2.311 -3.762 1.00 91.94 246 ILE A C 1
ATOM 1858 O O . ILE A 1 246 ? 11.053 1.972 -4.952 1.00 91.94 246 ILE A O 1
ATOM 1862 N N . GLY A 1 247 ? 10.417 1.579 -2.813 1.00 93.19 247 GLY A N 1
ATOM 1863 C CA . GLY A 1 247 ? 9.773 0.273 -3.041 1.00 93.19 247 GLY A CA 1
ATOM 1864 C C . GLY A 1 247 ? 8.273 0.352 -3.326 1.00 93.19 247 GLY A C 1
ATOM 1865 O O . GLY A 1 247 ? 7.709 -0.508 -4.003 1.00 93.19 247 GLY A O 1
ATOM 1866 N N . GLY A 1 248 ? 7.630 1.419 -2.873 1.00 95.00 248 GLY A N 1
ATOM 1867 C CA . GLY A 1 248 ? 6.201 1.623 -2.996 1.00 95.00 248 GLY A CA 1
ATOM 1868 C C . GLY A 1 248 ? 5.821 3.060 -2.686 1.00 95.00 248 GLY A C 1
ATOM 1869 O O . GLY A 1 248 ? 6.670 3.855 -2.274 1.00 95.00 248 GLY A O 1
ATOM 1870 N N . TYR A 1 249 ? 4.575 3.378 -3.015 1.00 94.88 249 TYR A N 1
ATOM 1871 C CA . TYR A 1 249 ? 3.867 4.546 -2.508 1.00 94.88 249 TYR A CA 1
ATOM 1872 C C . TYR A 1 249 ? 2.362 4.379 -2.756 1.00 94.88 249 TYR A C 1
ATOM 1874 O O . TYR A 1 249 ? 1.941 3.688 -3.694 1.00 94.88 249 TYR A O 1
ATOM 1882 N N . HIS A 1 250 ? 1.541 5.122 -2.024 1.00 94.50 250 HIS A N 1
ATOM 1883 C CA . HIS A 1 250 ? 0.147 5.367 -2.375 1.00 94.50 250 HIS A CA 1
ATOM 1884 C C . HIS A 1 250 ? -0.131 6.868 -2.509 1.00 94.50 250 HIS A C 1
ATOM 1886 O O . HIS A 1 250 ? 0.579 7.723 -1.977 1.00 94.50 250 HIS A O 1
ATOM 1892 N N . TYR A 1 251 ? -1.129 7.220 -3.320 1.00 91.44 251 TYR A N 1
ATOM 1893 C CA . TYR A 1 251 ? -1.475 8.617 -3.555 1.00 91.44 251 TYR A CA 1
ATOM 1894 C C . TYR A 1 251 ? -2.926 8.810 -3.990 1.00 91.44 251 TYR A C 1
ATOM 1896 O O . TYR A 1 251 ? -3.672 7.857 -4.224 1.00 91.44 251 TYR A O 1
ATOM 1904 N N . SER A 1 252 ? -3.337 10.074 -4.116 1.00 89.25 252 SER A N 1
ATOM 1905 C CA . SER A 1 252 ? -4.630 10.431 -4.689 1.00 89.25 252 SER A CA 1
ATOM 1906 C C . SER A 1 252 ? -4.562 11.692 -5.551 1.00 89.25 252 SER A C 1
ATOM 1908 O O . SER A 1 252 ? -3.808 12.619 -5.260 1.00 89.25 252 SER A O 1
ATOM 1910 N N . THR A 1 253 ? -5.364 11.745 -6.616 1.00 83.69 253 THR A N 1
ATOM 1911 C CA . THR A 1 253 ? -5.503 12.937 -7.471 1.00 83.69 253 THR A CA 1
ATOM 1912 C C . THR A 1 253 ? -6.897 13.538 -7.385 1.00 83.69 253 THR A C 1
ATOM 1914 O O . THR A 1 253 ? -7.901 12.829 -7.296 1.00 83.69 253 THR A O 1
ATOM 1917 N N . GLY A 1 254 ? -6.978 14.868 -7.417 1.00 76.75 254 GLY A N 1
ATOM 1918 C CA . GLY A 1 254 ? -8.199 15.626 -7.165 1.00 76.75 254 GLY A CA 1
ATOM 1919 C C . GLY A 1 254 ? -8.389 16.022 -5.697 1.00 76.75 254 GLY A C 1
ATOM 1920 O O . GLY A 1 254 ? -7.443 16.152 -4.923 1.00 76.75 254 GLY A O 1
ATOM 1921 N N . SER A 1 255 ? -9.641 16.286 -5.323 1.00 73.50 255 SER A N 1
ATOM 1922 C CA . SER A 1 255 ? -10.019 16.661 -3.958 1.00 73.50 255 SER A CA 1
ATOM 1923 C C . SER A 1 255 ? -10.897 15.583 -3.338 1.00 73.50 255 SER A C 1
ATOM 1925 O O . SER A 1 255 ? -11.873 15.143 -3.957 1.00 73.50 255 SER A O 1
ATOM 1927 N N . ALA A 1 256 ? -10.573 15.213 -2.100 1.00 73.19 256 ALA A N 1
ATOM 1928 C CA . ALA A 1 256 ? -11.397 14.332 -1.288 1.00 73.19 256 ALA A CA 1
ATOM 1929 C C . ALA A 1 256 ? -12.835 14.882 -1.152 1.00 73.19 256 ALA A C 1
ATOM 1931 O O . ALA A 1 256 ? -13.026 16.104 -1.128 1.00 73.19 256 ALA A O 1
ATOM 1932 N N . PRO A 1 257 ? -13.861 14.013 -1.069 1.00 70.81 257 PRO A N 1
ATOM 1933 C CA . PRO A 1 257 ? -13.794 12.545 -1.107 1.00 70.81 257 PRO A CA 1
ATOM 1934 C C . PRO A 1 257 ? -13.850 11.959 -2.532 1.00 70.81 257 PRO A C 1
ATOM 1936 O O . PRO A 1 257 ? -13.916 10.749 -2.705 1.00 70.81 257 PRO A O 1
ATOM 1939 N N . THR A 1 258 ? -13.875 12.807 -3.563 1.00 77.81 258 THR A N 1
ATOM 1940 C CA . THR A 1 258 ? -14.021 12.396 -4.972 1.00 77.81 258 THR A CA 1
ATOM 1941 C C . THR A 1 258 ? -12.689 12.189 -5.692 1.00 77.81 258 THR A C 1
ATOM 1943 O O . THR A 1 258 ? -12.665 12.046 -6.914 1.00 77.81 258 THR A O 1
ATOM 1946 N N . SER A 1 259 ? -11.576 12.239 -4.963 1.00 84.94 259 SER A N 1
ATOM 1947 C CA . SER A 1 259 ? -10.245 12.003 -5.507 1.00 84.94 259 SER A CA 1
ATOM 1948 C C . SER A 1 259 ? -10.070 10.543 -5.905 1.00 84.94 259 SER A C 1
ATOM 1950 O O . SER A 1 259 ? -10.509 9.637 -5.201 1.00 84.94 259 SER A O 1
ATOM 1952 N N . GLN A 1 260 ? -9.395 10.319 -7.029 1.00 91.00 260 GLN A N 1
ATOM 1953 C CA . GLN A 1 260 ? -8.982 8.983 -7.437 1.00 91.00 260 GLN A CA 1
ATOM 1954 C C . GLN A 1 260 ? -7.759 8.584 -6.616 1.00 91.00 260 GLN A C 1
ATOM 1956 O O . GLN A 1 260 ? -6.706 9.200 -6.778 1.00 91.00 260 GLN A O 1
ATOM 1961 N N . SER A 1 261 ? -7.887 7.567 -5.766 1.00 93.25 261 SER A N 1
ATOM 1962 C CA . SER A 1 261 ? -6.746 6.974 -5.056 1.00 93.25 261 SER A CA 1
ATOM 1963 C C . SER A 1 261 ? -6.109 5.839 -5.865 1.00 93.25 261 SER A C 1
ATOM 1965 O O . SER A 1 261 ? -6.769 5.220 -6.706 1.00 93.25 261 SER A O 1
ATOM 1967 N N . TYR A 1 262 ? -4.818 5.602 -5.655 1.00 96.50 262 TYR A N 1
ATOM 1968 C CA . TYR A 1 262 ? -4.047 4.535 -6.290 1.00 96.50 262 TYR A CA 1
ATOM 1969 C C . TYR A 1 262 ? -2.814 4.189 -5.456 1.00 96.50 262 TYR A C 1
ATOM 1971 O O . TYR A 1 262 ? -2.403 4.968 -4.597 1.00 96.50 262 TYR A O 1
ATOM 1979 N N . GLY A 1 263 ? -2.217 3.034 -5.732 1.00 97.25 263 GLY A N 1
ATOM 1980 C CA . GLY A 1 263 ? -0.939 2.634 -5.153 1.00 97.25 263 GLY A CA 1
ATOM 1981 C C . GLY A 1 263 ? 0.011 2.065 -6.196 1.00 97.25 263 GLY A C 1
ATOM 1982 O O . GLY A 1 263 ? -0.402 1.648 -7.278 1.00 97.25 263 GLY A O 1
ATOM 1983 N N . TYR A 1 264 ? 1.291 2.060 -5.865 1.00 98.06 264 TYR A N 1
ATOM 1984 C CA . TYR A 1 264 ? 2.373 1.486 -6.645 1.00 98.06 264 TYR A CA 1
ATOM 1985 C C . TYR A 1 264 ? 3.266 0.662 -5.725 1.00 98.06 264 TYR A C 1
ATOM 1987 O O . TYR A 1 264 ? 3.542 1.064 -4.599 1.00 98.06 264 TYR A O 1
ATOM 1995 N N . THR A 1 265 ? 3.790 -0.451 -6.229 1.00 97.62 265 THR A N 1
ATOM 1996 C CA . THR A 1 265 ? 4.862 -1.182 -5.555 1.00 97.62 265 THR A CA 1
ATOM 1997 C C . THR A 1 265 ? 5.736 -1.947 -6.549 1.00 97.62 265 THR A C 1
ATOM 1999 O O . THR A 1 265 ? 5.288 -2.312 -7.643 1.00 97.62 265 THR A O 1
ATOM 2002 N N . THR A 1 266 ? 6.982 -2.218 -6.161 1.00 96.62 266 THR A N 1
ATOM 2003 C CA . THR A 1 266 ? 7.842 -3.196 -6.830 1.00 96.62 266 THR A CA 1
ATOM 2004 C C . THR A 1 266 ? 7.910 -4.488 -6.038 1.00 96.62 266 THR A C 1
ATOM 2006 O O . THR A 1 266 ? 8.143 -4.498 -4.836 1.00 96.62 266 THR A O 1
ATOM 2009 N N . PHE A 1 267 ? 7.801 -5.600 -6.748 1.00 95.69 267 PHE A N 1
ATOM 2010 C CA . PHE A 1 267 ? 8.039 -6.923 -6.199 1.00 95.69 267 PHE A CA 1
ATOM 2011 C C . PHE A 1 267 ? 9.477 -7.304 -6.517 1.00 95.69 267 PHE A C 1
ATOM 2013 O O . PHE A 1 267 ? 9.841 -7.487 -7.686 1.00 95.69 267 PHE A O 1
ATOM 2020 N N . VAL A 1 268 ? 10.303 -7.379 -5.480 1.00 92.81 268 VAL A N 1
ATOM 2021 C CA . VAL A 1 268 ? 11.686 -7.833 -5.596 1.00 92.81 268 VAL A CA 1
ATOM 2022 C C . VAL A 1 268 ? 11.720 -9.340 -5.368 1.00 92.81 268 VAL A C 1
ATOM 2024 O O . VAL A 1 268 ? 11.199 -9.845 -4.372 1.00 92.81 268 VAL A O 1
ATOM 2027 N N . THR A 1 269 ? 12.282 -10.080 -6.320 1.00 89.06 269 THR A N 1
ATOM 2028 C CA . THR A 1 269 ? 12.367 -11.551 -6.244 1.00 89.06 269 THR A CA 1
ATOM 2029 C C . THR A 1 269 ? 13.541 -12.029 -5.404 1.00 89.06 269 THR A C 1
ATOM 2031 O O . THR A 1 269 ? 13.542 -13.160 -4.926 1.00 89.06 269 THR A O 1
ATOM 2034 N N . GLU A 1 270 ? 14.555 -11.185 -5.236 1.00 88.25 270 GLU A N 1
ATOM 2035 C CA . GLU A 1 270 ? 15.701 -11.475 -4.387 1.00 88.25 270 GLU A CA 1
ATOM 2036 C C . GLU A 1 270 ? 15.413 -11.146 -2.921 1.00 88.25 270 GLU A C 1
ATOM 2038 O O . GLU A 1 270 ? 14.952 -10.053 -2.592 1.00 88.25 270 GLU A O 1
ATOM 2043 N N . THR A 1 271 ? 15.739 -12.086 -2.037 1.00 85.44 271 THR A N 1
ATOM 2044 C CA . THR A 1 271 ? 15.538 -11.964 -0.590 1.00 85.44 271 THR A CA 1
ATOM 2045 C C . THR A 1 271 ? 16.878 -12.052 0.155 1.00 85.44 271 THR A C 1
ATOM 2047 O O . THR A 1 271 ? 17.692 -12.910 -0.205 1.00 85.44 271 THR A O 1
ATOM 2050 N N . PRO A 1 272 ? 17.104 -11.278 1.233 1.00 85.50 272 PRO A N 1
ATOM 2051 C CA . PRO A 1 272 ? 16.162 -10.336 1.828 1.00 85.50 272 PRO A CA 1
ATOM 2052 C C . PRO A 1 272 ? 16.092 -9.005 1.064 1.00 85.50 272 PRO A C 1
ATOM 2054 O O . PRO A 1 272 ? 17.106 -8.484 0.607 1.00 85.50 272 PRO A O 1
ATOM 2057 N N . SER A 1 273 ? 14.899 -8.426 0.971 1.00 88.50 273 SER A N 1
ATOM 2058 C CA . SER A 1 273 ? 14.692 -7.064 0.468 1.00 88.50 273 SER A CA 1
ATOM 2059 C C . SER A 1 273 ? 13.498 -6.427 1.172 1.00 88.50 273 SER A C 1
ATOM 2061 O O . SER A 1 273 ? 12.521 -7.112 1.438 1.00 88.50 273 SER A O 1
ATOM 2063 N N . PHE A 1 274 ? 13.538 -5.117 1.420 1.00 88.31 274 PHE A N 1
ATOM 2064 C CA . PHE A 1 274 ? 12.409 -4.364 1.997 1.00 88.31 274 PHE A CA 1
ATOM 2065 C C . PHE A 1 274 ? 11.158 -4.335 1.103 1.00 88.31 274 PHE A C 1
ATOM 2067 O O . PHE A 1 274 ? 10.088 -3.920 1.520 1.00 88.31 274 PHE A O 1
ATOM 2074 N N . SER A 1 275 ? 11.316 -4.724 -0.162 1.00 92.75 275 SER A N 1
ATOM 2075 C CA . SER A 1 275 ? 10.241 -4.811 -1.147 1.00 92.75 275 SER A CA 1
ATOM 2076 C C . SER A 1 275 ? 10.136 -6.236 -1.695 1.00 92.75 275 SER A C 1
ATOM 2078 O O . SER A 1 275 ? 9.739 -6.443 -2.842 1.00 92.75 275 SER A O 1
ATOM 2080 N N . GLN A 1 276 ? 10.573 -7.228 -0.909 1.00 91.88 276 GLN A N 1
ATOM 2081 C CA . GLN A 1 276 ? 10.457 -8.634 -1.278 1.00 91.88 276 GLN A CA 1
ATOM 2082 C C . GLN A 1 276 ? 8.992 -9.066 -1.285 1.00 91.88 276 GLN A C 1
ATOM 2084 O O . GLN A 1 276 ? 8.237 -8.718 -0.380 1.00 91.88 276 GLN A O 1
ATOM 2089 N N . ASP A 1 277 ? 8.603 -9.825 -2.308 1.00 93.50 277 ASP A N 1
ATOM 2090 C CA . ASP A 1 277 ? 7.218 -10.267 -2.509 1.00 93.50 277 ASP A CA 1
ATOM 2091 C C . ASP A 1 277 ? 6.162 -9.189 -2.178 1.00 93.50 277 ASP A C 1
ATOM 2093 O O . ASP A 1 277 ? 6.116 -8.150 -2.828 1.00 93.50 277 ASP A O 1
ATOM 2097 N N . ILE A 1 278 ? 5.307 -9.427 -1.188 1.00 95.81 278 ILE A N 1
ATOM 2098 C CA . ILE A 1 278 ? 4.226 -8.555 -0.754 1.00 95.81 278 ILE A CA 1
ATOM 2099 C C . ILE A 1 278 ? 4.614 -7.608 0.387 1.00 95.81 278 ILE A C 1
ATOM 2101 O O . ILE A 1 278 ? 3.707 -6.981 0.930 1.00 95.81 278 ILE A O 1
ATOM 2105 N N . SER A 1 279 ? 5.884 -7.504 0.788 1.00 95.81 279 SER A N 1
ATOM 2106 C CA . SER A 1 279 ? 6.318 -6.656 1.912 1.00 95.81 279 SER A CA 1
ATOM 2107 C C . SER A 1 279 ? 5.884 -5.197 1.714 1.00 95.81 279 SER A C 1
ATOM 2109 O O . SER A 1 279 ? 4.949 -4.732 2.373 1.00 95.81 279 SER A O 1
ATOM 2111 N N . ALA A 1 280 ? 6.432 -4.523 0.698 1.00 95.88 280 ALA A N 1
ATOM 2112 C CA . ALA A 1 280 ? 6.033 -3.163 0.343 1.00 95.88 280 ALA A CA 1
ATOM 2113 C C . ALA A 1 280 ? 4.546 -3.073 -0.041 1.00 95.88 280 ALA A C 1
ATOM 2115 O O . ALA A 1 280 ? 3.864 -2.127 0.327 1.00 95.88 280 ALA A O 1
ATOM 2116 N N . ALA A 1 281 ? 3.981 -4.083 -0.711 1.00 97.94 281 ALA A N 1
ATOM 2117 C CA . ALA A 1 281 ? 2.550 -4.085 -1.022 1.00 97.94 281 ALA A CA 1
ATOM 2118 C C . ALA A 1 281 ? 1.664 -4.080 0.242 1.00 97.94 281 ALA A C 1
ATOM 2120 O O . ALA A 1 281 ? 0.586 -3.490 0.246 1.00 97.94 281 ALA A O 1
ATOM 2121 N N . THR A 1 282 ? 2.103 -4.741 1.314 1.00 98.25 282 THR A N 1
ATOM 2122 C CA . THR A 1 282 ? 1.400 -4.775 2.601 1.00 98.25 282 THR A CA 1
ATOM 2123 C C . THR A 1 282 ? 1.415 -3.402 3.253 1.00 98.25 282 THR A C 1
ATOM 2125 O O . THR A 1 282 ? 0.366 -2.950 3.711 1.00 98.25 282 THR A O 1
ATOM 2128 N N . HIS A 1 283 ? 2.579 -2.751 3.239 1.00 97.25 283 HIS A N 1
ATOM 2129 C CA . HIS A 1 283 ? 2.764 -1.380 3.698 1.00 97.25 283 HIS A CA 1
ATOM 2130 C C . HIS A 1 283 ? 1.811 -0.432 2.963 1.00 97.25 283 HIS A C 1
ATOM 2132 O O . HIS A 1 283 ? 0.886 0.104 3.566 1.00 97.25 283 HIS A O 1
ATOM 2138 N N . GLU A 1 284 ? 1.923 -0.346 1.635 1.00 97.56 284 GLU A N 1
ATOM 2139 C CA . GLU A 1 284 ? 1.175 0.642 0.849 1.00 97.56 284 GLU A CA 1
ATOM 2140 C C . GLU A 1 284 ? -0.342 0.440 0.891 1.00 97.56 284 GLU A C 1
ATOM 2142 O O . GLU A 1 284 ? -1.103 1.405 0.904 1.00 97.56 284 GLU A O 1
ATOM 2147 N N . ILE A 1 285 ? -0.821 -0.809 0.912 1.00 98.50 285 ILE A N 1
ATOM 2148 C CA . ILE A 1 285 ? -2.265 -1.076 0.997 1.00 98.50 285 ILE A CA 1
ATOM 2149 C C . ILE A 1 285 ? -2.780 -0.822 2.421 1.00 98.50 285 ILE A C 1
ATOM 2151 O O . ILE A 1 285 ? -3.919 -0.380 2.589 1.00 98.50 285 ILE A O 1
ATOM 2155 N N . GLY A 1 286 ? -1.973 -1.113 3.446 1.00 97.88 286 GLY A N 1
ATOM 2156 C CA . GLY A 1 286 ? -2.315 -0.840 4.841 1.00 97.88 286 GLY A CA 1
ATOM 2157 C C . GLY A 1 286 ? -2.444 0.647 5.117 1.00 97.88 286 GLY A C 1
ATOM 2158 O O . GLY A 1 286 ? -3.433 1.078 5.708 1.00 97.88 286 GLY A O 1
ATOM 2159 N N . GLU A 1 287 ? -1.486 1.413 4.619 1.00 96.81 287 GLU A N 1
ATOM 2160 C CA . GLU A 1 287 ? -1.452 2.865 4.714 1.00 96.81 287 GLU A CA 1
ATOM 2161 C C . GLU A 1 287 ? -2.564 3.515 3.914 1.00 96.81 287 GLU A C 1
ATOM 2163 O O . GLU A 1 287 ? -3.351 4.258 4.484 1.00 96.81 287 GLU A O 1
ATOM 2168 N N . TRP A 1 288 ? -2.772 3.114 2.659 1.00 97.25 288 TRP A N 1
ATOM 2169 C CA . TRP A 1 288 ? -3.907 3.596 1.872 1.00 97.25 288 TRP A CA 1
ATOM 2170 C C . TRP A 1 288 ? -5.268 3.341 2.546 1.00 97.25 288 TRP A C 1
ATOM 2172 O O . TRP A 1 288 ? -6.189 4.150 2.420 1.00 97.25 288 TRP A O 1
ATOM 2182 N N . MET A 1 289 ? -5.430 2.223 3.263 1.00 97.56 289 MET A N 1
ATOM 2183 C CA . MET A 1 289 ? -6.670 1.936 3.993 1.00 97.56 289 MET A CA 1
ATOM 2184 C C . MET A 1 289 ? -6.908 2.955 5.124 1.00 97.56 289 MET A C 1
ATOM 2186 O O . MET A 1 289 ? -8.061 3.322 5.384 1.00 97.56 289 MET A O 1
ATOM 2190 N N . ASP A 1 290 ? -5.827 3.421 5.758 1.00 96.62 290 ASP A N 1
ATOM 2191 C CA . ASP A 1 290 ? -5.847 4.330 6.904 1.00 96.62 290 ASP A CA 1
ATOM 2192 C C . ASP A 1 290 ? -5.696 5.815 6.541 1.00 96.62 290 ASP A C 1
ATOM 2194 O O . ASP A 1 290 ? -6.234 6.637 7.276 1.00 96.62 290 ASP A O 1
ATOM 2198 N N . ASP A 1 291 ? -5.061 6.173 5.422 1.00 94.19 291 ASP A N 1
ATOM 2199 C CA . ASP A 1 291 ? -4.944 7.523 4.848 1.00 94.19 291 ASP A CA 1
ATOM 2200 C C . ASP A 1 291 ? -5.126 7.504 3.309 1.00 94.19 291 ASP A C 1
ATOM 2202 O O . ASP A 1 291 ? -4.206 7.783 2.541 1.00 94.19 291 ASP A O 1
ATOM 2206 N N . PRO A 1 292 ? -6.343 7.233 2.790 1.00 93.56 292 PRO A N 1
ATOM 2207 C CA . PRO A 1 292 ? -6.584 7.101 1.345 1.00 93.56 292 PRO A CA 1
ATOM 2208 C C . PRO A 1 292 ? -6.340 8.385 0.542 1.00 93.56 292 PRO A C 1
ATOM 2210 O O . PRO A 1 292 ? -6.360 8.370 -0.694 1.00 93.56 292 PRO A O 1
ATOM 2213 N N . PHE A 1 293 ? -6.171 9.513 1.233 1.00 90.19 293 PHE A N 1
ATOM 2214 C CA . PHE A 1 293 ? -6.004 10.835 0.658 1.00 90.19 293 PHE A CA 1
ATOM 2215 C C . PHE A 1 293 ? -4.838 11.542 1.362 1.00 90.19 293 PHE A C 1
ATOM 2217 O O . PHE A 1 293 ? -5.103 12.399 2.217 1.00 90.19 293 PHE A O 1
ATOM 2224 N N . PRO A 1 294 ? -3.582 11.221 0.983 1.00 81.62 294 PRO A N 1
ATOM 2225 C CA . PRO A 1 294 ? -2.402 11.630 1.731 1.00 81.62 294 PRO A CA 1
ATOM 2226 C C . PRO A 1 294 ? -2.391 13.109 2.086 1.00 81.62 294 PRO A C 1
ATOM 2228 O O . PRO A 1 294 ? -2.636 13.984 1.244 1.00 81.62 294 PRO A O 1
ATOM 2231 N N . GLY A 1 295 ? -2.092 13.381 3.353 1.00 78.44 295 GLY A N 1
ATOM 2232 C CA . GLY A 1 295 ? -2.068 14.734 3.897 1.00 78.44 295 GLY A CA 1
ATOM 2233 C C . GLY A 1 295 ? -3.326 15.138 4.673 1.00 78.44 295 GLY A C 1
ATOM 2234 O O . GLY A 1 295 ? -3.408 16.281 5.131 1.00 78.44 295 GLY A O 1
ATOM 2235 N N . ASN A 1 296 ? -4.307 14.244 4.835 1.00 81.81 296 ASN A N 1
ATOM 2236 C CA . ASN A 1 296 ? -5.529 14.529 5.597 1.00 81.81 296 ASN A CA 1
ATOM 2237 C C . ASN A 1 296 ? -5.490 13.998 7.037 1.00 81.81 296 ASN A C 1
ATOM 2239 O O . ASN A 1 296 ? -6.162 14.561 7.907 1.00 81.81 296 ASN A O 1
ATOM 2243 N N . ASN A 1 297 ? -4.676 12.977 7.316 1.00 91.50 297 ASN A N 1
ATOM 2244 C CA . ASN A 1 297 ? -4.667 12.291 8.607 1.00 91.50 297 ASN A CA 1
ATOM 2245 C C . ASN A 1 297 ? -3.421 12.640 9.431 1.00 91.50 297 ASN A C 1
ATOM 2247 O O . ASN A 1 297 ? -2.556 11.807 9.682 1.00 91.50 297 ASN A O 1
ATOM 2251 N N . VAL A 1 298 ? -3.325 13.905 9.859 1.00 92.50 298 VAL A N 1
ATOM 2252 C CA . VAL A 1 298 ? -2.194 14.404 10.665 1.00 92.50 298 VAL A CA 1
ATOM 2253 C C . VAL A 1 298 ? -2.164 13.739 12.044 1.00 92.50 298 VAL A C 1
ATOM 2255 O O . VAL A 1 298 ? -3.147 13.791 12.792 1.00 92.50 298 VAL A O 1
ATOM 2258 N N . VAL A 1 299 ? -0.990 13.262 12.451 1.00 93.44 299 VAL A N 1
ATOM 2259 C CA . VAL A 1 299 ? -0.716 12.739 13.800 1.00 93.44 299 VAL A CA 1
ATOM 2260 C C . VAL A 1 299 ? 0.315 13.609 14.523 1.00 93.44 299 VAL A C 1
ATOM 2262 O O . VAL A 1 299 ? 0.936 14.495 13.939 1.00 93.44 299 VAL A O 1
ATOM 2265 N N . GLY A 1 300 ? 0.449 13.436 15.837 1.00 93.44 300 GLY A N 1
ATOM 2266 C CA . GLY A 1 300 ? 1.400 14.200 16.648 1.00 93.44 300 GLY A CA 1
ATOM 2267 C C . GLY A 1 300 ? 2.680 13.434 16.952 1.00 93.44 300 GLY A C 1
ATOM 2268 O O . GLY A 1 300 ? 3.121 13.498 18.094 1.00 93.44 300 GLY A O 1
ATOM 2269 N N . CYS A 1 301 ? 3.208 12.667 16.000 1.00 92.75 301 CYS A N 1
ATOM 2270 C CA . CYS A 1 301 ? 4.445 11.915 16.181 1.00 92.75 301 CYS A CA 1
ATOM 2271 C C . CYS A 1 301 ? 5.635 12.667 15.563 1.00 92.75 301 CYS A C 1
ATOM 2273 O O . CYS A 1 301 ? 5.477 13.456 14.631 1.00 92.75 301 CYS A O 1
ATOM 2275 N N . PHE A 1 302 ? 6.833 12.472 16.111 1.00 91.00 302 PHE A N 1
ATOM 2276 C CA . PHE A 1 302 ? 8.064 13.113 15.629 1.00 91.00 302 PHE A CA 1
ATOM 2277 C C . PHE A 1 302 ? 8.777 12.297 14.552 1.00 91.00 302 PHE A C 1
ATOM 2279 O O . PHE A 1 302 ? 9.519 12.866 13.757 1.00 91.00 302 PHE A O 1
ATOM 2286 N N . ASP A 1 303 ? 8.573 10.984 14.545 1.00 86.88 303 ASP A N 1
ATOM 2287 C CA . ASP A 1 303 ? 9.062 10.065 13.517 1.00 86.88 303 ASP A CA 1
ATOM 2288 C C . ASP A 1 303 ? 8.128 10.001 12.305 1.00 86.88 303 ASP A C 1
ATOM 2290 O O . ASP A 1 303 ? 8.594 9.756 11.199 1.00 86.88 303 ASP A O 1
ATOM 2294 N N . ASN A 1 304 ? 6.839 10.304 12.487 1.00 83.06 304 ASN A N 1
ATOM 2295 C CA . ASN A 1 304 ? 5.867 10.343 11.405 1.00 83.06 304 ASN A CA 1
ATOM 2296 C C . ASN A 1 304 ? 4.817 11.454 11.595 1.00 83.06 304 ASN A C 1
ATOM 2298 O O . ASN A 1 304 ? 4.200 11.580 12.644 1.00 83.06 304 ASN A O 1
ATOM 2302 N N . SER A 1 305 ? 4.575 12.280 10.579 1.00 87.06 305 SER A N 1
ATOM 2303 C CA . SER A 1 305 ? 3.565 13.354 10.657 1.00 87.06 305 SER A CA 1
ATOM 2304 C C . SER A 1 305 ? 2.161 12.933 10.204 1.00 87.06 305 SER A C 1
ATOM 2306 O O . SER A 1 305 ? 1.211 13.698 10.390 1.00 87.06 305 SER A O 1
ATOM 2308 N N . TRP A 1 306 ? 2.016 11.730 9.646 1.00 90.88 306 TRP A N 1
ATOM 2309 C CA . TRP A 1 306 ? 0.776 11.219 9.052 1.00 90.88 306 TRP A CA 1
ATOM 2310 C C . TRP A 1 306 ? 0.418 9.842 9.613 1.00 90.88 306 TRP A C 1
ATOM 2312 O O . TRP A 1 306 ? 1.230 9.212 10.289 1.00 90.88 306 TRP A O 1
ATOM 2322 N N . LEU A 1 307 ? -0.808 9.386 9.368 1.00 92.44 307 LEU A N 1
ATOM 2323 C CA . LEU A 1 307 ? -1.274 8.071 9.798 1.00 92.44 307 LEU A CA 1
ATOM 2324 C C . LEU A 1 307 ? -0.794 6.963 8.843 1.00 92.44 307 LEU A C 1
ATOM 2326 O O . LEU A 1 307 ? -1.605 6.255 8.259 1.00 92.44 307 LEU A O 1
ATOM 2330 N N . GLU A 1 308 ? 0.523 6.812 8.723 1.00 92.44 308 GLU A N 1
ATOM 2331 C CA . GLU A 1 308 ? 1.138 5.756 7.913 1.00 92.44 308 GLU A CA 1
ATOM 2332 C C . GLU A 1 308 ? 1.536 4.594 8.812 1.00 92.44 308 GLU A C 1
ATOM 2334 O O . GLU A 1 308 ? 2.475 4.677 9.604 1.00 92.44 308 GLU A O 1
ATOM 2339 N N . VAL A 1 309 ? 0.734 3.540 8.783 1.00 95.06 309 VAL A N 1
ATOM 2340 C CA . VAL A 1 309 ? 0.803 2.414 9.715 1.00 95.06 309 VAL A CA 1
ATOM 2341 C C . VAL A 1 309 ? 1.989 1.473 9.483 1.00 95.06 309 VAL A C 1
ATOM 2343 O O . VAL A 1 309 ? 2.308 0.698 10.392 1.00 95.06 309 VAL A O 1
ATOM 2346 N N . GLY A 1 310 ? 2.642 1.524 8.323 1.00 94.06 310 GLY A N 1
ATOM 2347 C CA . GLY A 1 310 ? 3.821 0.727 7.984 1.00 94.06 310 GLY A CA 1
ATOM 2348 C C . GLY A 1 310 ? 5.142 1.416 8.347 1.00 94.06 310 GLY A C 1
ATOM 2349 O O . GLY A 1 310 ? 6.058 0.743 8.838 1.00 94.06 310 GLY A O 1
ATOM 2350 N N . ASP A 1 311 ? 5.215 2.749 8.222 1.00 91.81 311 ASP A N 1
ATOM 2351 C CA . ASP A 1 311 ? 6.383 3.579 8.589 1.00 91.81 311 ASP A CA 1
ATOM 2352 C C . ASP A 1 311 ? 7.037 3.203 9.937 1.00 91.81 311 ASP A C 1
ATOM 2354 O O . ASP A 1 311 ? 8.260 3.070 10.012 1.00 91.81 311 ASP A O 1
ATOM 2358 N N . PRO A 1 312 ? 6.296 2.973 11.042 1.00 91.38 312 PRO A N 1
ATOM 2359 C CA . PRO A 1 312 ? 6.925 2.742 12.343 1.00 91.38 312 PRO A CA 1
ATOM 2360 C C . PRO A 1 312 ? 7.791 1.482 12.409 1.00 91.38 312 PRO A C 1
ATOM 2362 O O . PRO A 1 312 ? 8.584 1.310 13.340 1.00 91.38 312 PRO A O 1
ATOM 2365 N N . LEU A 1 313 ? 7.586 0.555 11.472 1.00 90.69 313 LEU A N 1
ATOM 2366 C CA . LEU A 1 313 ? 8.185 -0.773 11.479 1.00 90.69 313 LEU A CA 1
ATOM 2367 C C . LEU A 1 313 ? 9.199 -0.965 10.343 1.00 90.69 313 LEU A C 1
ATOM 2369 O O . LEU A 1 313 ? 9.994 -1.902 10.421 1.00 90.69 313 LEU A O 1
ATOM 2373 N N . GLU A 1 314 ? 9.267 -0.053 9.367 1.00 86.50 314 GLU A N 1
ATOM 2374 C CA . GLU A 1 314 ? 10.149 -0.179 8.197 1.00 86.50 314 GLU A CA 1
ATOM 2375 C C . GLU A 1 314 ? 11.645 -0.060 8.540 1.00 86.50 314 GLU A C 1
ATOM 2377 O O . GLU A 1 314 ? 12.498 -0.618 7.858 1.00 86.50 314 GLU A O 1
ATOM 2382 N N . HIS A 1 315 ? 12.001 0.637 9.625 1.00 84.88 315 HIS A N 1
ATOM 2383 C CA . HIS A 1 315 ? 13.403 0.845 10.021 1.00 84.88 315 HIS A CA 1
ATOM 2384 C C . HIS A 1 315 ? 14.016 -0.324 10.799 1.00 84.88 315 HIS A C 1
ATOM 2386 O O . HIS A 1 315 ? 15.164 -0.256 11.254 1.00 84.88 315 HIS A O 1
ATOM 2392 N N . ARG A 1 316 ? 13.253 -1.397 11.005 1.00 85.94 316 ARG A N 1
ATOM 2393 C CA . ARG A 1 316 ? 13.770 -2.612 11.628 1.00 85.94 316 ARG A CA 1
ATOM 2394 C C . ARG A 1 316 ? 14.728 -3.324 10.675 1.00 85.94 316 ARG A C 1
ATOM 2396 O O . ARG A 1 316 ? 14.676 -3.153 9.464 1.00 85.94 316 ARG A O 1
ATOM 2403 N N . SER A 1 317 ? 15.594 -4.175 11.221 1.00 86.75 317 SER A N 1
ATOM 2404 C CA . SER A 1 317 ? 16.540 -4.963 10.416 1.00 86.75 317 SER A CA 1
ATOM 2405 C C . SER A 1 317 ? 15.861 -5.914 9.427 1.00 86.75 317 SER A C 1
ATOM 2407 O O . SER A 1 317 ? 16.481 -6.317 8.452 1.00 86.75 317 SER A O 1
ATOM 2409 N N . ASP A 1 318 ? 14.627 -6.313 9.733 1.00 87.44 318 ASP A N 1
ATOM 2410 C CA . ASP A 1 318 ? 13.752 -7.155 8.920 1.00 87.44 318 ASP A CA 1
ATOM 2411 C C . ASP A 1 318 ? 12.665 -6.344 8.201 1.00 87.44 318 ASP A C 1
ATOM 2413 O O . ASP A 1 318 ? 11.741 -6.934 7.660 1.00 87.44 318 ASP A O 1
ATOM 2417 N N . TYR A 1 319 ? 12.735 -5.009 8.239 1.00 89.25 319 TYR A N 1
ATOM 2418 C CA . TYR A 1 319 ? 11.718 -4.098 7.703 1.00 89.25 319 TYR A CA 1
ATOM 2419 C C . TYR A 1 319 ? 10.320 -4.267 8.322 1.00 89.25 319 TYR A C 1
ATOM 2421 O O . TYR A 1 319 ? 9.349 -3.718 7.815 1.00 89.25 319 TYR A O 1
ATOM 2429 N N . GLY A 1 320 ? 10.207 -4.995 9.441 1.00 91.25 320 GLY A N 1
ATOM 2430 C CA . GLY A 1 320 ? 8.924 -5.365 10.036 1.00 91.25 320 GLY A CA 1
ATOM 2431 C C . GLY A 1 320 ? 8.283 -6.598 9.399 1.00 91.25 320 GLY A C 1
ATOM 2432 O O . GLY A 1 320 ? 7.186 -6.976 9.809 1.00 91.25 320 GLY A O 1
ATOM 2433 N N . ASP A 1 321 ? 8.960 -7.246 8.453 1.00 93.44 321 ASP A N 1
ATOM 2434 C CA . ASP A 1 321 ? 8.462 -8.436 7.779 1.00 93.44 321 ASP A CA 1
ATOM 2435 C C . ASP A 1 321 ? 8.427 -9.651 8.703 1.00 93.44 321 ASP A C 1
ATOM 2437 O O . ASP A 1 321 ? 9.236 -9.828 9.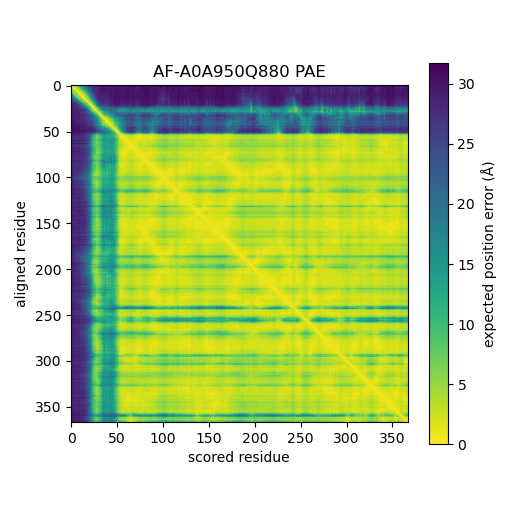623 1.00 93.44 321 ASP A O 1
ATOM 2441 N N . PHE A 1 322 ? 7.512 -10.567 8.404 1.00 93.62 322 PHE A N 1
ATOM 2442 C CA . PHE A 1 322 ? 7.512 -11.888 9.014 1.00 93.62 322 PHE A CA 1
ATOM 2443 C C . PHE A 1 322 ? 7.143 -12.970 7.996 1.00 93.62 322 PHE A C 1
ATOM 2445 O O . PHE A 1 322 ? 6.278 -12.763 7.147 1.00 93.62 322 PHE A O 1
ATOM 2452 N N . PRO A 1 323 ? 7.748 -14.168 8.087 1.00 95.06 323 PRO A N 1
ATOM 2453 C CA . PRO A 1 323 ? 7.446 -15.246 7.163 1.00 95.06 323 PRO A CA 1
ATOM 2454 C C . PRO A 1 323 ? 6.044 -15.805 7.420 1.00 95.06 323 PRO A C 1
ATOM 2456 O O . PRO A 1 323 ? 5.687 -16.196 8.537 1.00 95.06 323 PRO A O 1
ATOM 2459 N N . LEU A 1 324 ? 5.268 -15.930 6.352 1.00 95.31 324 LEU A N 1
ATOM 2460 C CA . LEU A 1 324 ? 3.919 -16.464 6.365 1.00 95.31 324 LEU A CA 1
ATOM 2461 C C . LEU A 1 324 ? 3.734 -17.472 5.234 1.00 95.31 324 LEU A C 1
ATOM 2463 O O . LEU A 1 324 ? 3.596 -17.133 4.060 1.00 95.31 324 LEU A O 1
ATOM 2467 N N . LYS A 1 325 ? 3.633 -18.744 5.612 1.00 94.94 325 LYS A N 1
ATOM 2468 C CA . LYS A 1 325 ? 3.358 -19.813 4.657 1.00 94.94 325 LYS A CA 1
ATOM 2469 C C . LYS A 1 325 ? 1.881 -19.840 4.258 1.00 94.94 325 LYS A C 1
ATOM 2471 O O . LYS A 1 325 ? 1.018 -20.122 5.094 1.00 94.94 325 LYS A O 1
ATOM 2476 N N . VAL A 1 326 ? 1.599 -19.639 2.972 1.00 93.06 326 VAL A N 1
ATOM 2477 C CA . VAL A 1 326 ? 0.264 -19.781 2.373 1.00 93.06 326 VAL A CA 1
ATOM 2478 C C . VAL A 1 326 ? 0.367 -20.737 1.190 1.00 93.06 326 VAL A C 1
ATOM 2480 O O . VAL A 1 326 ? 0.981 -20.441 0.173 1.00 93.06 326 VAL A O 1
ATOM 2483 N N . GLY A 1 327 ? -0.223 -21.925 1.334 1.00 89.38 327 GLY A N 1
ATOM 2484 C CA . GLY A 1 327 ? -0.044 -22.988 0.346 1.00 89.38 327 GLY A CA 1
ATOM 2485 C C . GLY A 1 327 ? 1.419 -23.439 0.275 1.00 89.38 327 GLY A C 1
ATOM 2486 O O . GLY A 1 327 ? 1.980 -23.897 1.276 1.00 89.38 327 GLY A O 1
ATOM 2487 N N . THR A 1 328 ? 2.012 -23.344 -0.914 1.00 89.25 328 THR A N 1
ATOM 2488 C CA . THR A 1 328 ? 3.408 -23.716 -1.189 1.00 89.25 328 THR A CA 1
ATOM 2489 C C . THR A 1 328 ? 4.388 -22.557 -1.046 1.00 89.25 328 THR A C 1
ATOM 2491 O O . THR A 1 328 ? 5.571 -22.823 -0.848 1.00 89.25 328 THR A O 1
ATOM 2494 N N . PHE A 1 329 ? 3.912 -21.310 -1.085 1.00 92.69 329 PHE A N 1
ATOM 2495 C CA . PHE A 1 329 ? 4.748 -20.115 -1.017 1.00 92.69 329 PHE A CA 1
ATOM 2496 C C . PHE A 1 329 ? 4.867 -19.585 0.421 1.00 92.69 329 PHE A C 1
ATOM 2498 O O . PHE A 1 329 ? 3.941 -19.720 1.233 1.00 92.69 329 PHE A O 1
ATOM 2505 N N . THR A 1 330 ? 6.013 -18.983 0.739 1.00 94.62 330 THR A N 1
ATOM 2506 C CA . THR A 1 330 ? 6.230 -18.236 1.985 1.00 94.62 330 THR A CA 1
ATOM 2507 C C . THR A 1 330 ? 6.302 -16.761 1.635 1.00 94.62 330 THR A C 1
ATOM 2509 O O . THR A 1 330 ? 7.291 -16.324 1.063 1.00 94.62 330 THR A O 1
ATOM 2512 N N . TYR A 1 331 ? 5.244 -16.032 1.971 1.00 95.44 331 TYR A N 1
ATOM 2513 C CA . TYR A 1 331 ? 5.163 -14.583 1.823 1.00 95.44 331 TYR A CA 1
ATOM 2514 C C . TYR A 1 331 ? 5.835 -13.875 3.003 1.00 95.44 331 TYR A C 1
ATOM 2516 O O . TYR A 1 331 ? 5.923 -14.457 4.089 1.00 95.44 331 TYR A O 1
ATOM 2524 N N . HIS A 1 332 ? 6.205 -12.612 2.816 1.00 95.88 332 HIS A N 1
ATOM 2525 C CA . HIS A 1 332 ? 6.802 -11.742 3.827 1.00 95.88 332 HIS A CA 1
ATOM 2526 C C . HIS A 1 332 ? 6.008 -10.431 3.952 1.00 95.88 332 HIS A C 1
ATOM 2528 O O . HIS A 1 332 ? 6.508 -9.366 3.608 1.00 95.88 332 HIS A O 1
ATOM 2534 N N . PRO A 1 333 ? 4.744 -10.474 4.413 1.00 96.44 333 PRO A N 1
ATOM 2535 C CA . PRO A 1 333 ? 4.021 -9.250 4.737 1.00 96.44 333 PRO A CA 1
ATOM 2536 C C . PRO A 1 333 ? 4.713 -8.485 5.871 1.00 96.44 333 PRO A C 1
ATOM 2538 O O . PRO A 1 333 ? 5.242 -9.092 6.809 1.00 96.44 333 PRO A O 1
ATOM 2541 N N . GLN A 1 334 ? 4.613 -7.161 5.818 1.00 96.12 334 GLN A N 1
ATOM 2542 C CA . GLN A 1 334 ? 5.014 -6.283 6.910 1.00 96.12 334 GLN A CA 1
ATOM 2543 C C . GLN A 1 334 ? 3.988 -6.343 8.056 1.00 96.12 334 GLN A C 1
ATOM 2545 O O . GLN A 1 334 ? 2.783 -6.314 7.804 1.00 96.12 334 GLN A O 1
ATOM 2550 N N . ASP A 1 335 ? 4.433 -6.406 9.317 1.00 96.88 335 ASP A N 1
ATOM 2551 C CA . ASP A 1 335 ? 3.575 -6.034 10.451 1.00 96.88 335 ASP A CA 1
ATOM 2552 C C . ASP A 1 335 ? 3.190 -4.549 10.336 1.00 96.88 335 ASP A C 1
ATOM 2554 O O . ASP A 1 335 ? 3.963 -3.738 9.833 1.00 96.88 335 ASP A O 1
ATOM 2558 N N . LEU A 1 336 ? 2.002 -4.188 10.817 1.00 97.38 336 LEU A N 1
ATOM 2559 C CA . LEU A 1 336 ? 1.465 -2.830 10.739 1.00 97.38 336 LEU A CA 1
ATOM 2560 C C . LEU A 1 336 ? 1.109 -2.322 12.133 1.00 97.38 336 LEU A C 1
ATOM 2562 O O . LEU A 1 336 ? 0.582 -3.054 12.983 1.00 97.38 336 LEU A O 1
ATOM 2566 N N . SER A 1 337 ? 1.374 -1.043 12.367 1.00 96.75 337 SER A N 1
ATOM 2567 C CA . SER A 1 337 ? 1.066 -0.363 13.619 1.00 96.75 337 SER A CA 1
ATOM 2568 C C . SER A 1 337 ? -0.417 -0.040 13.710 1.00 96.75 337 SER A C 1
ATOM 2570 O O . SER A 1 337 ? -1.019 0.517 12.802 1.00 96.75 337 SER A O 1
ATOM 2572 N N . TYR A 1 338 ? -1.033 -0.358 14.842 1.00 97.62 338 TYR A N 1
ATOM 2573 C CA . TYR A 1 338 ? -2.395 0.081 15.114 1.00 97.62 338 TYR A CA 1
ATOM 2574 C C . TYR A 1 338 ? -2.425 1.574 15.435 1.00 97.62 338 TYR A C 1
ATOM 2576 O O . TYR A 1 338 ? -1.477 2.116 15.997 1.00 97.62 338 TYR A O 1
ATOM 2584 N N . ILE A 1 339 ? -3.581 2.212 15.231 1.00 96.06 339 ILE A N 1
ATOM 2585 C CA . ILE A 1 339 ? -3.794 3.644 15.503 1.00 96.06 339 ILE A CA 1
ATOM 2586 C C . ILE A 1 339 ? -3.417 4.090 16.935 1.00 96.06 339 ILE A C 1
ATOM 2588 O O . ILE A 1 339 ? -3.120 5.258 17.181 1.00 96.06 339 ILE A O 1
ATOM 2592 N N . GLY A 1 340 ? -3.377 3.159 17.898 1.00 96.12 340 GLY A N 1
ATOM 2593 C CA . GLY A 1 340 ? -2.891 3.418 19.257 1.00 96.12 340 GLY A CA 1
ATOM 2594 C C . GLY A 1 340 ? -1.409 3.814 19.339 1.00 96.12 340 GLY A C 1
ATOM 2595 O O . GLY A 1 340 ? -1.040 4.536 20.263 1.00 96.12 340 GLY A O 1
ATOM 2596 N N . TYR A 1 341 ? -0.575 3.393 18.381 1.00 96.06 341 TYR A N 1
ATOM 2597 C CA . TYR A 1 341 ? 0.816 3.847 18.252 1.00 96.06 341 TYR A CA 1
ATOM 2598 C C . TYR A 1 341 ? 0.896 5.371 18.057 1.00 96.06 341 TYR A C 1
ATOM 2600 O O . TYR A 1 341 ? 1.782 6.008 18.616 1.00 96.06 341 TYR A O 1
ATOM 2608 N N . PHE A 1 342 ? -0.085 5.964 17.371 1.00 96.00 342 PHE A N 1
ATOM 2609 C CA . PHE A 1 342 ? -0.174 7.403 17.093 1.00 96.00 342 PHE A CA 1
ATOM 2610 C C . PHE A 1 342 ? -0.900 8.206 18.189 1.00 96.00 342 PHE A C 1
ATOM 2612 O O . PHE A 1 342 ? -1.283 9.358 17.980 1.00 96.00 342 PHE A O 1
ATOM 2619 N N . GLY A 1 343 ? -1.134 7.596 19.357 1.00 96.00 343 GLY A N 1
ATOM 2620 C CA . GLY A 1 343 ? -1.752 8.252 20.513 1.00 96.00 343 GLY A CA 1
ATOM 2621 C C . GLY A 1 343 ? -3.274 8.119 20.613 1.00 96.00 343 GLY A C 1
ATOM 2622 O O . GLY A 1 343 ? -3.882 8.719 21.501 1.00 96.00 343 GLY A O 1
ATOM 2623 N N . ALA A 1 344 ? -3.920 7.326 19.753 1.00 97.06 344 ALA A N 1
ATOM 2624 C CA . ALA A 1 344 ? -5.335 7.008 19.935 1.00 97.06 344 ALA A CA 1
ATOM 2625 C C . ALA A 1 344 ? -5.571 6.117 21.170 1.00 97.06 344 ALA A C 1
ATOM 2627 O O . ALA A 1 344 ? -4.661 5.416 21.624 1.00 97.06 344 ALA A O 1
ATOM 2628 N N . PRO A 1 345 ? -6.800 6.081 21.729 1.00 97.31 345 PRO A N 1
ATOM 2629 C CA . PRO A 1 345 ? -7.099 5.229 22.871 1.00 97.31 345 PRO A CA 1
ATOM 2630 C C . PRO A 1 345 ? -6.780 3.764 22.566 1.00 97.31 345 PRO A C 1
ATOM 2632 O O . PRO A 1 345 ? -7.494 3.119 21.804 1.00 97.31 345 PRO A O 1
ATOM 2635 N N . GLN A 1 346 ? -5.761 3.207 23.224 1.00 95.31 346 GLN A N 1
ATOM 2636 C CA . GLN A 1 346 ? -5.289 1.843 22.948 1.00 95.31 346 GLN A CA 1
ATOM 2637 C C . GLN A 1 346 ? -6.404 0.794 23.044 1.00 95.31 346 GLN A C 1
ATOM 2639 O O . GLN A 1 346 ? -6.418 -0.167 22.288 1.00 95.31 346 GLN A O 1
ATOM 2644 N N . LYS A 1 347 ? -7.409 1.021 23.903 1.00 96.75 347 LYS A N 1
ATOM 2645 C CA . LYS A 1 347 ? -8.602 0.164 24.024 1.00 96.75 347 LYS A CA 1
ATOM 2646 C C . LYS A 1 347 ? -9.406 -0.010 22.725 1.00 96.75 347 LYS A C 1
ATOM 2648 O O . LYS A 1 347 ? -10.310 -0.840 22.705 1.00 96.75 347 LYS A O 1
ATOM 2653 N N . TRP A 1 348 ? -9.168 0.806 21.695 1.00 97.25 348 TRP A N 1
ATOM 2654 C CA . TRP A 1 348 ? -9.751 0.617 20.365 1.00 97.25 348 TRP A CA 1
ATOM 2655 C C . TRP A 1 348 ? -9.196 -0.636 19.703 1.00 97.25 348 TRP A C 1
ATOM 2657 O O . TRP A 1 348 ? -9.973 -1.422 19.159 1.00 97.25 348 TRP A O 1
ATOM 2667 N N . ALA A 1 349 ? -7.889 -0.852 19.836 1.00 97.38 349 ALA A N 1
ATOM 2668 C CA . ALA A 1 349 ? -7.211 -2.009 19.301 1.00 97.38 349 ALA A CA 1
ATOM 2669 C C . ALA A 1 349 ? -7.437 -3.242 20.174 1.00 97.38 349 ALA A C 1
ATOM 2671 O O . ALA A 1 349 ? -7.682 -3.195 21.388 1.00 97.38 349 ALA A O 1
ATOM 2672 N N . VAL A 1 350 ? -7.340 -4.395 19.530 1.00 96.94 350 VAL A N 1
ATOM 2673 C CA . VAL A 1 350 ? -7.434 -5.683 20.194 1.00 96.94 350 VAL A CA 1
ATOM 2674 C C . VAL A 1 350 ? -6.373 -5.806 21.287 1.00 96.94 350 VAL A C 1
ATOM 2676 O O . VAL A 1 350 ? -5.188 -5.574 21.072 1.00 96.94 350 VAL A O 1
ATOM 2679 N N . LYS A 1 351 ? -6.822 -6.135 22.504 1.00 95.00 351 LYS A N 1
ATOM 2680 C CA . LYS A 1 351 ? -5.958 -6.270 23.692 1.00 95.00 351 LYS A CA 1
ATOM 2681 C C . LYS A 1 351 ? -5.058 -5.053 23.967 1.00 95.00 351 LYS A C 1
ATOM 2683 O O . LYS A 1 351 ? -4.042 -5.215 24.635 1.00 95.00 351 LYS A O 1
ATOM 2688 N N . SER A 1 352 ? -5.433 -3.862 23.496 1.00 95.38 352 SER A N 1
ATOM 2689 C CA . SER A 1 352 ? -4.616 -2.649 23.620 1.00 95.38 352 SER A CA 1
ATOM 2690 C C . SER A 1 352 ? -3.212 -2.769 23.014 1.00 95.38 352 SER A C 1
ATOM 2692 O O . SER A 1 352 ? -2.287 -2.106 23.473 1.00 95.38 352 SER A O 1
ATOM 2694 N N . GLN A 1 353 ? -3.035 -3.631 22.009 1.00 95.75 353 GLN A N 1
ATOM 2695 C CA . GLN A 1 353 ? -1.769 -3.741 21.287 1.00 95.75 353 GLN A CA 1
ATOM 2696 C C . GLN A 1 353 ? -1.505 -2.490 20.437 1.00 95.75 353 GLN A C 1
ATOM 2698 O O . GLN A 1 353 ? -2.428 -1.738 20.123 1.00 95.75 353 GLN A O 1
ATOM 2703 N N . LEU A 1 354 ? -0.242 -2.289 20.050 1.00 96.06 354 LEU A N 1
ATOM 2704 C CA . LEU A 1 354 ? 0.184 -1.182 19.184 1.00 96.06 354 LEU A CA 1
ATOM 2705 C C . LEU A 1 354 ? 0.545 -1.626 17.766 1.00 96.06 354 LEU A C 1
ATOM 2707 O O . LEU A 1 354 ? 0.825 -0.784 16.928 1.00 96.06 354 LEU A O 1
ATOM 2711 N N . SER A 1 355 ? 0.507 -2.924 17.481 1.00 96.38 355 SER A N 1
ATOM 2712 C CA . SER A 1 355 ? 0.748 -3.497 16.153 1.00 96.38 355 SER A CA 1
ATOM 2713 C C . SER A 1 355 ? 0.028 -4.835 16.006 1.00 96.38 355 SER A C 1
ATOM 2715 O O . SER A 1 355 ? -0.363 -5.453 17.007 1.00 96.38 355 SER A O 1
ATOM 2717 N N . PHE A 1 356 ? -0.153 -5.279 14.764 1.00 97.38 356 PHE A N 1
ATOM 2718 C CA . PHE A 1 356 ? -0.929 -6.468 14.426 1.00 97.38 356 PHE A CA 1
ATOM 2719 C C . PHE A 1 356 ? -0.289 -7.762 14.946 1.00 97.38 356 PHE A C 1
ATOM 2721 O O . PHE A 1 356 ? -0.968 -8.571 15.595 1.00 97.38 356 PHE A O 1
ATOM 2728 N N . HIS A 1 357 ? 1.016 -7.929 14.741 1.00 93.69 357 HIS A N 1
ATOM 2729 C CA . HIS A 1 357 ? 1.802 -9.078 15.198 1.00 93.69 357 HIS A CA 1
ATOM 2730 C C . HIS A 1 357 ? 2.619 -8.803 16.463 1.00 93.69 357 HIS A C 1
ATOM 2732 O O . HIS A 1 357 ? 3.209 -9.730 17.024 1.00 93.69 357 HIS A O 1
ATOM 2738 N N . GLY A 1 358 ? 2.555 -7.582 16.994 1.00 87.88 358 GLY A N 1
ATOM 2739 C CA . GLY A 1 358 ? 3.171 -7.222 18.268 1.00 87.88 358 GLY A CA 1
ATOM 2740 C C . GLY A 1 358 ? 4.623 -6.764 18.144 1.00 87.88 358 GLY A C 1
ATOM 2741 O O . GLY A 1 358 ? 5.337 -6.811 19.146 1.00 87.88 358 GLY A O 1
ATOM 2742 N N . TYR A 1 359 ? 5.073 -6.340 16.957 1.00 83.31 359 TYR A N 1
ATOM 2743 C CA . TYR A 1 359 ? 6.423 -5.801 16.762 1.00 83.31 359 TYR A CA 1
ATOM 2744 C C . TYR A 1 359 ? 6.567 -4.360 17.272 1.00 83.31 359 TYR A C 1
ATOM 2746 O O . TYR A 1 359 ? 7.623 -3.996 17.793 1.00 83.31 359 TYR A O 1
ATOM 2754 N N . GLY A 1 360 ? 5.501 -3.562 17.190 1.00 75.50 360 GLY A N 1
ATOM 2755 C CA . GLY A 1 360 ? 5.389 -2.246 17.820 1.00 75.50 360 GLY A CA 1
ATOM 2756 C C . GLY A 1 360 ? 5.007 -2.374 19.295 1.00 75.50 360 GLY A C 1
ATOM 2757 O O . GLY A 1 360 ? 3.910 -2.843 19.615 1.00 75.50 360 GLY A O 1
ATOM 2758 N N . THR A 1 361 ? 5.909 -1.970 20.194 1.00 77.50 361 THR A N 1
ATOM 2759 C CA . THR A 1 361 ? 5.726 -2.063 21.659 1.00 77.50 361 THR A CA 1
ATOM 2760 C C . THR A 1 361 ? 5.703 -0.712 22.367 1.00 77.50 361 THR A C 1
ATOM 2762 O O . THR A 1 361 ? 5.336 -0.642 23.540 1.00 77.50 361 THR A O 1
ATOM 2765 N N . THR A 1 362 ? 6.044 0.365 21.665 1.00 89.75 362 THR A N 1
ATOM 2766 C CA . THR A 1 362 ? 6.068 1.729 22.192 1.00 89.75 362 THR A CA 1
ATOM 2767 C C . THR A 1 362 ? 5.186 2.630 21.350 1.00 89.75 362 THR A C 1
ATOM 2769 O O . THR A 1 362 ? 5.049 2.419 20.152 1.00 89.75 362 THR A O 1
ATOM 2772 N N . ILE A 1 363 ? 4.585 3.630 21.988 1.00 93.69 363 ILE A N 1
ATOM 2773 C CA . ILE A 1 363 ? 3.896 4.723 21.297 1.00 93.69 363 ILE A CA 1
ATOM 2774 C C . ILE A 1 363 ? 4.959 5.562 20.576 1.00 93.69 363 ILE A C 1
ATOM 2776 O O . ILE A 1 363 ? 6.114 5.593 21.014 1.00 93.69 363 ILE A O 1
ATOM 2780 N N . CYS A 1 364 ? 4.586 6.196 19.469 1.00 93.69 364 CYS A N 1
ATOM 2781 C CA . CYS A 1 364 ? 5.488 7.054 18.720 1.00 93.69 364 CYS A CA 1
ATOM 2782 C C . CYS A 1 364 ? 6.079 8.176 19.604 1.00 93.69 364 CYS A C 1
ATOM 2784 O O . CYS A 1 364 ? 5.406 8.681 20.513 1.00 93.69 364 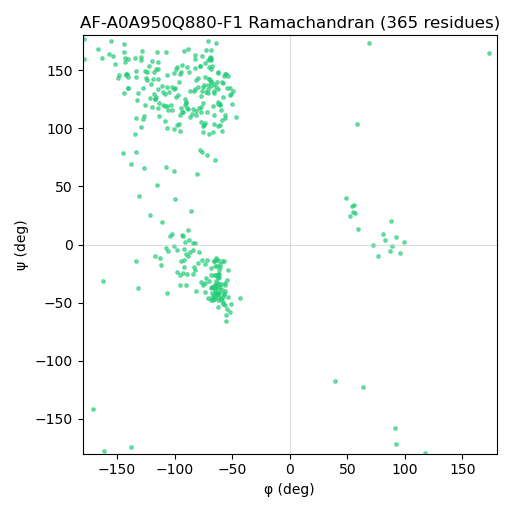CYS A O 1
ATOM 2786 N N . PRO A 1 365 ? 7.326 8.610 19.362 1.00 92.19 365 PRO A N 1
ATOM 2787 C CA . PRO A 1 365 ? 7.883 9.789 20.004 1.00 92.19 365 PRO A CA 1
ATOM 2788 C C . PRO A 1 365 ? 7.022 11.020 19.715 1.00 92.19 365 PRO A C 1
ATOM 2790 O O . PRO A 1 365 ? 6.591 11.231 18.586 1.00 92.19 365 PRO A O 1
ATOM 2793 N N . GLY A 1 366 ? 6.814 11.861 20.726 1.00 89.62 366 GLY A N 1
ATOM 2794 C CA . GLY A 1 366 ? 5.994 13.069 20.608 1.00 89.62 366 GLY A CA 1
ATOM 2795 C C . GLY A 1 366 ? 4.550 12.899 21.069 1.00 89.62 366 GLY A C 1
ATOM 2796 O O . GLY A 1 366 ? 3.859 13.906 21.191 1.00 89.62 366 GLY A O 1
ATOM 2797 N N . GLN A 1 367 ? 4.121 11.675 21.389 1.00 89.88 367 GLN A N 1
ATOM 2798 C CA . GLN A 1 367 ? 2.883 11.375 22.115 1.00 89.88 367 GLN A CA 1
ATOM 2799 C C . GLN A 1 367 ? 3.134 11.128 23.603 1.00 89.88 367 GLN A C 1
ATOM 2801 O O . GLN A 1 367 ? 4.249 10.694 23.970 1.00 89.88 367 GLN A O 1
#

Secondary structure (DSSP, 8-state):
---------------------------B-----S--HHHHHHHHHHTTS--PPPPPEEEEEEE-TTS-EEEEEEESS-TTT--SEEEE-EEEEEEEEEETTTTTEEE-TTT-B-TTS-BHHHHHHHSTTT-TTEEEEETTEEEEEE-HHHHHHHHHTIIIIITT-TT-EEEEPSPEEPPPEEEEE-TTS--EEE-TTSSSEEEEEEHHHHHHHHHHHHHH-TT--TTSEEEEEEESEEEESSSS-B-EEEEEESSTTS-EEEEEEEEB-SSS-TTBTTH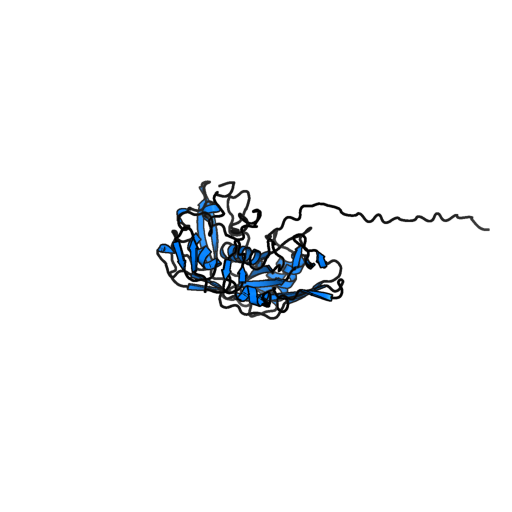HHHHHHHHHHH-SSTTSSB---SS-SB--SSHHHHTSTTTTB--EEETTEEE-PBP-B-GGGGTS-GGGSGGG-SBSSS---SPPTT-

Foldseek 3Di:
DDDDDDDDDDDPPPPPPPPPDPPVFAEDQDEPPDDDPLLVVLLVLLVVFDQDDFFAKDKDWFQFPVRDIFIFIFGHYDLQPDQAEDEFEEAEAEAKEFEVVPVRDIWTQCCDDFPVRDGLVRLQLLDLQNDQQDWADFPNDTQHSGRPLQSFVCQLQVLVHCVVSVNYTYHYDNYDYDYHQYYYQYPPQWDWDADPQHGDIAIEGEPVVVVSSVSVVLSPDSVQFNRHEYEYETERYAYDDPHDGHFKAKAWHHDPRRTRIYMYGYDYSDPPDCNHRCASVLQHVNQCRGHVHPPRGAFQFPQDGGPRFQSVQCPDPSRQWDWDDDPPDTDTYHKTFRCVLRRGDLSSGDVSAGIRHRPDDHRGHRD

Sequence (367 aa):
MASLAMLATSVVALSAISASADQSVRPILDKFPGRTAAQAAADKIVKARKPGAALSTWNGGFKDLNGTNRTFVMVGPDPAKNNSTTTIPFEVVPVVLTYSAFKNQKFDPSKDKYDDGETVVDNFLNSPLVKSNVKWKSGGQKLGKTQYIDAFQRGTFWGYGVSKNSNYHVVLGSPTVMEPLKITVSSGQGVVETNPFGHQQIGTYGFGPMDTQINNYIGSHSSITPDTFVFFITHNVFLTSGGCCIGGYHYSTGSAPTSQSYGYTTFVTETPSFSQDISAATHEIGEWMDDPFPGNNVVGCFDNSWLEVGDPLEHRSDYGDFPLKVGTFTYHPQDLSYIGYFGAPQKWAVKSQLSFHGYGTTICPGQ

Nearest PDB structures (foldseek):
  7zb2-assembly3_CCC  TM=4.643E-01  e=2.489E+00  Omphalotus olearius
  8kgy-assembly1_D  TM=2.983E-01  e=3.164E+00  Homo sapiens
  1hwy-assembly1_A  TM=3.555E-01  e=3.789E+00  Bos taurus
  5iq2-assembly2_C  TM=1.878E-01  e=1.635E+00  uncultured bacterium
  7yc0-assembly1_B  TM=2.119E-01  e=5.769E+00  Lactococcus garvieae subsp. garvieae

Solvent-accessible surface area (backbone atoms only — not comparable to full-atom values): 19731 Å² total; per-residue (Å²): 135,85,86,90,79,84,84,81,85,80,80,79,78,79,74,77,78,77,82,82,69,91,62,82,73,56,78,36,77,44,73,76,88,66,90,47,77,60,51,63,49,45,36,59,57,59,70,72,54,78,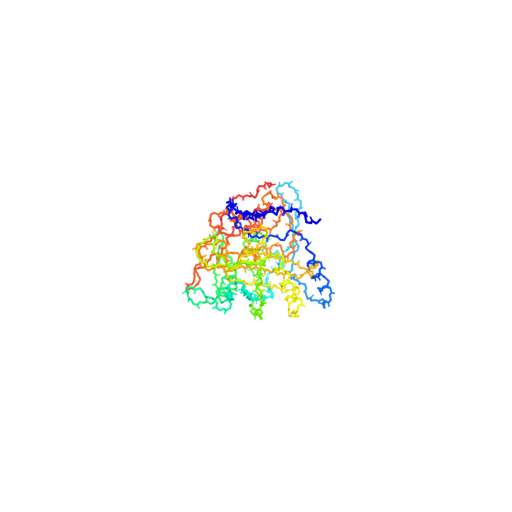90,55,62,48,40,60,55,29,79,52,68,41,58,29,71,82,66,48,80,34,51,36,48,28,56,29,71,49,48,70,82,37,60,47,72,43,70,37,47,30,35,36,30,38,33,29,45,29,31,60,80,56,86,53,44,68,34,39,16,82,70,43,59,48,96,89,67,44,25,49,49,54,49,51,62,67,25,51,74,55,31,50,82,46,76,42,63,37,86,85,44,78,53,46,63,36,25,49,56,34,32,43,52,42,35,38,31,21,59,60,16,27,74,80,18,73,50,44,43,48,39,69,35,82,65,46,77,47,78,64,49,77,44,77,38,47,80,87,50,42,51,79,45,68,31,94,70,63,76,54,77,24,38,41,35,39,42,69,63,48,51,47,52,51,49,51,50,49,74,72,38,87,84,67,37,23,38,31,45,39,40,36,36,30,32,36,40,34,26,29,77,101,49,61,37,29,30,25,30,48,42,52,47,66,56,83,68,61,21,38,31,37,36,39,26,18,30,28,85,60,80,71,45,76,18,19,57,43,15,22,50,38,29,32,54,45,17,34,41,47,29,44,51,71,90,60,25,55,42,60,32,74,89,42,59,48,52,50,29,26,65,88,29,46,84,45,98,63,32,33,43,46,87,42,77,57,92,93,47,72,43,31,42,36,44,39,43,22,63,30,22,63,27,33,67,32,62,24,15,40,88,48,38,26,18,46,82,58,83,39,84,65,62,41,54,72,82

pLDDT: mean 86.22, std 19.66, range [27.09, 98.81]

Mean predicted aligned error: 8.09 Å

Radius of gyration: 22.76 Å; Cα contacts (8 Å, |Δi|>4): 834; chains: 1; bounding box: 77×62×69 Å